Protein AF-A0A4Y7U807-F1 (afdb_monomer)

Mean predicted aligned error: 12.03 Å

Structure (mmCIF, N/CA/C/O backbone):
data_AF-A0A4Y7U807-F1
#
_entry.id   AF-A0A4Y7U807-F1
#
loop_
_atom_site.group_PDB
_atom_site.id
_atom_site.type_symbol
_atom_site.label_atom_id
_atom_site.label_alt_id
_atom_site.label_comp_id
_atom_site.label_asym_id
_atom_site.label_entity_id
_atom_site.label_seq_id
_atom_site.pdbx_PDB_ins_code
_atom_site.Cartn_x
_atom_site.Cartn_y
_atom_site.Cartn_z
_atom_site.occupancy
_atom_site.B_iso_or_equiv
_atom_site.auth_seq_id
_atom_site.auth_comp_id
_atom_site.auth_asym_id
_atom_site.auth_atom_id
_atom_site.pdbx_PDB_model_num
ATOM 1 N N . MET A 1 1 ? 68.024 -6.252 -22.468 1.00 60.56 1 MET A N 1
ATOM 2 C CA . MET A 1 1 ? 66.980 -7.247 -22.120 1.00 60.56 1 MET A CA 1
ATOM 3 C C . MET A 1 1 ? 66.242 -6.977 -20.799 1.00 60.56 1 MET A C 1
ATOM 5 O O . MET A 1 1 ? 65.097 -7.380 -20.693 1.00 60.56 1 MET A O 1
ATOM 9 N N . LYS A 1 2 ? 66.825 -6.277 -19.807 1.00 59.62 2 LYS A N 1
ATOM 10 C CA . LYS A 1 2 ? 66.158 -6.009 -18.511 1.00 59.62 2 LYS A CA 1
ATOM 11 C C . LYS A 1 2 ? 64.990 -5.006 -18.585 1.00 59.62 2 LYS A C 1
ATOM 13 O O . LYS A 1 2 ? 63.989 -5.195 -17.913 1.00 59.62 2 LYS A O 1
ATOM 18 N N . ILE A 1 3 ? 65.077 -3.987 -19.444 1.00 68.56 3 ILE A N 1
ATOM 19 C CA . ILE A 1 3 ? 64.056 -2.925 -19.575 1.00 68.56 3 ILE A CA 1
ATOM 20 C C . ILE A 1 3 ? 62.701 -3.468 -20.064 1.00 68.56 3 ILE A C 1
ATOM 22 O O . ILE A 1 3 ? 61.660 -3.066 -19.556 1.00 68.56 3 ILE A O 1
ATOM 26 N N . LEU A 1 4 ? 62.710 -4.441 -20.982 1.00 65.75 4 LEU A N 1
ATOM 27 C CA . LEU A 1 4 ? 61.485 -5.057 -21.509 1.00 65.75 4 LEU A CA 1
ATOM 28 C C . LEU A 1 4 ? 60.727 -5.869 -20.440 1.00 65.75 4 LEU A C 1
ATOM 30 O O . LEU A 1 4 ? 59.507 -6.003 -20.506 1.00 65.75 4 LEU A O 1
ATOM 34 N N . PHE A 1 5 ? 61.450 -6.385 -19.440 1.00 72.50 5 PHE A N 1
ATOM 35 C CA . PHE A 1 5 ? 60.878 -7.144 -18.328 1.00 72.50 5 PHE A CA 1
ATOM 36 C C . PHE A 1 5 ? 60.156 -6.222 -17.335 1.00 72.50 5 PHE A C 1
ATOM 38 O O . PHE A 1 5 ? 59.031 -6.508 -16.937 1.00 72.50 5 PHE A O 1
ATOM 45 N N . TYR A 1 6 ? 60.751 -5.069 -17.004 1.00 72.81 6 TYR A N 1
ATOM 46 C CA . TYR A 1 6 ? 60.114 -4.073 -16.134 1.00 72.81 6 TYR A CA 1
ATOM 47 C C . TYR A 1 6 ? 58.883 -3.427 -16.776 1.00 72.81 6 TYR A C 1
ATOM 49 O O . TYR A 1 6 ? 57.911 -3.157 -16.075 1.00 72.81 6 TYR A O 1
ATOM 57 N N . LEU A 1 7 ? 58.888 -3.234 -18.100 1.00 72.25 7 LEU A N 1
ATOM 58 C CA . LEU A 1 7 ? 57.741 -2.672 -18.816 1.00 72.25 7 LEU A CA 1
ATOM 59 C C . LEU A 1 7 ? 56.531 -3.625 -18.800 1.00 72.25 7 LEU A C 1
ATOM 61 O O . LEU A 1 7 ? 55.409 -3.189 -18.562 1.00 72.25 7 LEU A O 1
ATOM 65 N N . ASN A 1 8 ? 56.767 -4.931 -18.976 1.00 67.81 8 ASN A N 1
ATOM 66 C CA . ASN A 1 8 ? 55.717 -5.947 -18.856 1.00 67.81 8 ASN A CA 1
ATOM 67 C C . ASN A 1 8 ? 55.214 -6.083 -17.414 1.00 67.81 8 ASN A C 1
ATOM 69 O O . ASN A 1 8 ? 54.009 -6.176 -17.194 1.00 67.81 8 ASN A O 1
ATOM 73 N N . LEU A 1 9 ? 56.114 -6.036 -16.428 1.00 72.62 9 LEU A N 1
ATOM 74 C CA . LEU A 1 9 ? 55.730 -6.108 -15.018 1.00 72.62 9 LEU A CA 1
ATOM 75 C C . LEU A 1 9 ? 54.869 -4.903 -14.602 1.00 72.62 9 LEU A C 1
ATOM 77 O O . LEU A 1 9 ? 53.881 -5.071 -13.893 1.00 72.62 9 LEU A O 1
ATOM 81 N N . PHE A 1 10 ? 55.196 -3.705 -15.095 1.00 72.12 10 PHE A N 1
ATOM 82 C CA . PHE A 1 10 ? 54.399 -2.502 -14.858 1.00 72.12 10 PHE A CA 1
ATOM 83 C C . PHE A 1 10 ? 53.011 -2.594 -15.508 1.00 72.12 10 PHE A C 1
ATOM 85 O O . PHE A 1 10 ? 52.019 -2.230 -14.882 1.00 72.12 10 PHE A O 1
ATOM 92 N N . PHE A 1 11 ? 52.918 -3.141 -16.724 1.00 68.06 11 PHE A N 1
ATOM 93 C CA . PHE A 1 11 ? 51.642 -3.303 -17.424 1.00 68.06 11 PHE A CA 1
ATOM 94 C C . PHE A 1 11 ? 50.714 -4.307 -16.721 1.00 68.06 11 PHE A C 1
ATOM 96 O O . PHE A 1 11 ? 49.522 -4.048 -16.575 1.00 68.06 11 PHE A O 1
ATOM 103 N N . VAL A 1 12 ? 51.259 -5.415 -16.205 1.00 70.56 12 VAL A N 1
ATOM 104 C CA . VAL A 1 12 ? 50.490 -6.399 -15.421 1.00 70.56 12 VAL A CA 1
ATOM 105 C C . VAL A 1 12 ? 49.987 -5.792 -14.108 1.00 70.56 12 VAL A C 1
ATOM 107 O O . VAL A 1 12 ? 48.824 -5.978 -13.757 1.00 70.56 12 VAL A O 1
ATOM 110 N N . LEU A 1 13 ? 50.815 -5.012 -13.408 1.00 66.06 13 LEU A N 1
ATOM 111 C CA . LEU A 1 13 ? 50.400 -4.323 -12.179 1.00 66.06 13 LEU A CA 1
ATOM 112 C C . LEU A 1 13 ? 49.338 -3.243 -12.444 1.00 66.06 13 LEU A C 1
ATOM 114 O O . LEU A 1 13 ? 48.413 -3.084 -11.647 1.00 66.06 13 LEU A O 1
ATOM 118 N N . PHE A 1 14 ? 49.424 -2.544 -13.579 1.00 66.06 14 PHE A N 1
ATOM 119 C CA . PHE A 1 14 ? 48.419 -1.563 -13.995 1.00 66.06 14 PHE A CA 1
ATOM 120 C C . PHE A 1 14 ? 47.070 -2.228 -14.316 1.00 66.06 14 PHE A C 1
ATOM 122 O O . PHE A 1 14 ? 46.024 -1.731 -13.903 1.00 66.06 14 PHE A O 1
ATOM 129 N N . LEU A 1 15 ? 47.086 -3.397 -14.968 1.00 61.78 15 LEU A N 1
ATOM 130 C CA . LEU A 1 15 ? 45.875 -4.179 -15.239 1.00 61.78 15 LEU A CA 1
ATOM 131 C C . LEU A 1 15 ? 45.219 -4.710 -13.954 1.00 61.78 15 LEU A C 1
ATOM 133 O O . LEU A 1 15 ? 43.999 -4.634 -13.839 1.00 61.78 15 LEU A O 1
ATOM 137 N N . ILE A 1 16 ? 46.005 -5.166 -12.969 1.00 62.97 16 ILE A N 1
ATOM 138 C CA . ILE A 1 16 ? 45.481 -5.618 -11.665 1.00 62.97 16 ILE A CA 1
ATOM 139 C C . ILE A 1 16 ? 44.820 -4.456 -10.899 1.00 62.97 16 ILE A C 1
ATOM 141 O O . ILE A 1 16 ? 43.784 -4.642 -10.259 1.00 62.97 16 ILE A O 1
ATOM 145 N N . SER A 1 17 ? 45.377 -3.244 -11.001 1.00 57.28 17 SER A N 1
ATOM 146 C CA . SER A 1 17 ? 44.782 -2.035 -10.412 1.00 57.28 17 SER A CA 1
ATOM 147 C C . SER A 1 17 ? 43.455 -1.652 -11.086 1.00 57.28 17 SER A C 1
ATOM 149 O O . SER A 1 17 ? 42.500 -1.281 -10.405 1.00 57.28 17 SER A O 1
ATOM 151 N N . CYS A 1 18 ? 43.350 -1.811 -12.412 1.00 49.34 18 CYS A N 1
ATOM 152 C CA . CYS A 1 18 ? 42.108 -1.561 -13.153 1.00 49.34 18 CYS A CA 1
ATOM 153 C C . CYS A 1 18 ? 41.015 -2.621 -12.933 1.00 49.34 18 CYS A C 1
ATOM 155 O O . CYS A 1 18 ? 39.846 -2.306 -13.121 1.00 49.34 18 CYS A O 1
ATOM 157 N N . SER A 1 19 ? 41.349 -3.852 -12.531 1.00 49.75 19 SER A N 1
ATOM 158 C CA . SER A 1 19 ? 40.346 -4.901 -12.272 1.00 49.75 19 SER A CA 1
ATOM 159 C C . SER A 1 19 ? 39.657 -4.810 -10.903 1.00 49.75 19 SER A C 1
ATOM 161 O O . SER A 1 19 ? 38.690 -5.530 -10.670 1.00 49.75 19 SER A O 1
ATOM 163 N N . ASN A 1 20 ? 40.114 -3.932 -10.002 1.00 48.38 20 ASN A N 1
ATOM 164 C CA . ASN A 1 20 ? 39.578 -3.810 -8.638 1.00 48.38 20 ASN A CA 1
ATOM 165 C C . ASN A 1 20 ? 38.495 -2.724 -8.466 1.00 48.38 20 ASN A C 1
ATOM 167 O O . ASN A 1 20 ? 38.098 -2.442 -7.338 1.00 48.38 20 ASN A O 1
ATOM 171 N N . SER A 1 21 ? 37.991 -2.109 -9.541 1.00 48.25 21 SER A N 1
ATOM 172 C CA . SER A 1 21 ? 37.027 -0.997 -9.457 1.00 48.25 21 SER A CA 1
ATOM 173 C C . SER A 1 21 ? 35.568 -1.363 -9.759 1.00 48.25 21 SER A C 1
ATOM 175 O O . SER A 1 21 ? 34.775 -0.483 -10.086 1.00 48.25 21 SER A O 1
ATOM 177 N N . GLU A 1 22 ? 35.169 -2.625 -9.585 1.00 44.91 22 GLU A N 1
ATOM 178 C CA . GLU A 1 22 ? 33.752 -3.023 -9.614 1.00 44.91 22 GLU A CA 1
ATOM 179 C C . GLU A 1 22 ? 33.285 -3.667 -8.301 1.00 44.91 22 GLU A C 1
ATOM 181 O O . GLU A 1 22 ? 32.514 -4.626 -8.285 1.00 44.91 22 GLU A O 1
ATOM 186 N N . GLU A 1 23 ? 33.658 -3.096 -7.154 1.00 44.12 23 GLU A N 1
ATOM 187 C CA . GLU A 1 23 ? 32.724 -3.165 -6.030 1.00 44.12 23 GLU A CA 1
ATOM 188 C C . GLU A 1 23 ? 31.522 -2.288 -6.390 1.00 44.12 23 GLU A C 1
ATOM 190 O O . GLU A 1 23 ? 31.529 -1.069 -6.214 1.00 44.12 23 GLU A O 1
ATOM 195 N N . LYS A 1 24 ? 30.464 -2.913 -6.926 1.00 43.28 24 LYS A N 1
ATOM 196 C CA . LYS A 1 24 ? 29.112 -2.350 -6.870 1.00 43.28 24 LYS A CA 1
ATOM 197 C C . LYS A 1 24 ? 28.839 -2.043 -5.404 1.00 43.28 24 LYS A C 1
ATOM 199 O O . LYS A 1 24 ? 28.445 -2.941 -4.659 1.00 43.28 24 LYS A O 1
ATOM 204 N N . LEU A 1 25 ? 29.079 -0.797 -4.997 1.00 46.75 25 LEU A N 1
ATOM 205 C CA . LEU A 1 25 ? 28.732 -0.283 -3.683 1.00 46.75 25 LEU A CA 1
ATOM 206 C C . LEU A 1 25 ? 27.260 -0.648 -3.472 1.00 46.75 25 LEU A C 1
ATOM 208 O O . LEU A 1 25 ? 26.378 -0.107 -4.145 1.00 46.75 25 LEU A O 1
ATOM 212 N N . LYS A 1 26 ? 26.986 -1.653 -2.633 1.00 57.09 26 LYS A N 1
ATOM 213 C CA . LYS A 1 26 ? 25.612 -2.019 -2.301 1.00 57.09 26 LYS A CA 1
ATOM 214 C C . LYS A 1 26 ? 25.039 -0.810 -1.581 1.00 57.09 26 LYS A C 1
ATOM 216 O O . LYS A 1 26 ? 25.378 -0.557 -0.430 1.00 57.09 26 LYS A O 1
ATOM 221 N N . SER A 1 27 ? 24.219 -0.052 -2.299 1.00 64.81 27 SER A N 1
ATOM 222 C CA . SER A 1 27 ? 23.392 1.024 -1.762 1.00 64.81 27 SER A CA 1
ATOM 223 C C . SER A 1 27 ? 22.791 0.590 -0.424 1.00 64.81 27 SER A C 1
ATOM 225 O O . SER A 1 27 ? 22.222 -0.511 -0.385 1.00 64.81 27 SER A O 1
ATOM 227 N N . PRO A 1 28 ? 22.896 1.397 0.644 1.00 81.62 28 PRO A N 1
ATOM 228 C CA . PRO A 1 28 ? 22.353 1.027 1.940 1.00 81.62 28 PRO A CA 1
ATOM 229 C C . PRO A 1 28 ? 20.846 0.772 1.817 1.00 81.62 28 PRO A C 1
ATOM 231 O O . PRO A 1 28 ? 20.117 1.540 1.182 1.00 81.62 28 PRO A O 1
ATOM 234 N N . ILE A 1 29 ? 20.410 -0.355 2.385 1.00 83.25 29 ILE A N 1
ATOM 235 C CA . ILE A 1 29 ? 19.000 -0.715 2.531 1.00 83.25 29 ILE A CA 1
ATOM 236 C C . ILE A 1 29 ? 18.638 -0.512 3.996 1.00 83.25 29 ILE A C 1
ATOM 238 O O . ILE A 1 29 ? 19.167 -1.195 4.876 1.00 83.25 29 ILE A O 1
ATOM 242 N N . GLU A 1 30 ? 17.707 0.396 4.249 1.00 85.69 30 GLU A N 1
ATOM 243 C CA . GLU A 1 30 ? 17.234 0.732 5.585 1.00 85.69 30 GLU A CA 1
ATOM 244 C C . GLU A 1 30 ? 15.835 0.173 5.818 1.00 85.69 30 GLU A C 1
ATOM 246 O O . GLU A 1 30 ? 14.963 0.235 4.951 1.00 85.69 30 GLU A O 1
ATOM 251 N N . LYS A 1 31 ? 15.597 -0.384 7.009 1.00 89.06 31 LYS A N 1
ATOM 252 C CA . LYS A 1 31 ? 14.276 -0.892 7.394 1.00 89.06 31 LYS A CA 1
ATOM 253 C C . LYS A 1 31 ? 13.449 0.236 7.996 1.00 89.06 31 LYS A C 1
ATOM 255 O O . LYS A 1 31 ? 13.864 0.857 8.969 1.00 89.06 31 LYS A O 1
ATOM 260 N N . VAL A 1 32 ? 12.236 0.414 7.487 1.00 88.06 32 VAL A N 1
ATOM 261 C CA . VAL A 1 32 ? 11.264 1.391 7.980 1.00 88.06 32 VAL A CA 1
ATOM 262 C C . VAL A 1 32 ? 10.167 0.658 8.747 1.00 88.06 32 VAL A C 1
ATOM 264 O O . VAL A 1 32 ? 9.599 -0.321 8.260 1.00 88.06 32 VAL A O 1
ATOM 267 N N . LYS A 1 33 ? 9.856 1.129 9.957 1.00 90.25 33 LYS A N 1
ATOM 268 C CA . LYS A 1 33 ? 8.683 0.715 10.739 1.00 90.25 33 LYS A CA 1
ATOM 269 C C . LYS A 1 33 ? 8.074 1.944 11.388 1.00 90.25 33 LYS A C 1
ATOM 271 O O . LYS A 1 33 ? 8.773 2.660 12.098 1.00 90.25 33 LYS A O 1
ATOM 276 N N . ILE A 1 34 ? 6.785 2.168 11.166 1.00 84.19 34 ILE A N 1
ATOM 277 C CA . ILE A 1 34 ? 6.098 3.363 11.656 1.00 84.19 34 ILE A CA 1
ATOM 278 C C . ILE A 1 34 ? 4.848 2.954 12.422 1.00 84.19 34 ILE A C 1
ATOM 280 O O . ILE A 1 34 ? 4.045 2.140 11.961 1.00 84.19 34 ILE A O 1
ATOM 284 N N . LYS A 1 35 ? 4.717 3.522 13.620 1.00 85.38 35 LYS A N 1
ATOM 285 C CA . LYS A 1 35 ? 3.640 3.264 14.572 1.00 85.38 35 LYS A CA 1
ATOM 286 C C . LYS A 1 35 ? 2.862 4.545 14.852 1.00 85.38 35 LYS A C 1
ATOM 288 O O . LYS A 1 35 ? 3.414 5.636 14.729 1.00 85.38 35 LYS A O 1
ATOM 293 N N . ASN A 1 36 ? 1.597 4.421 15.245 1.00 77.25 36 ASN A N 1
ATOM 294 C CA . ASN A 1 36 ? 0.842 5.557 15.774 1.00 77.25 36 ASN A CA 1
ATOM 295 C C . ASN A 1 36 ? 1.233 5.871 17.233 1.00 77.25 36 ASN A C 1
ATOM 297 O O . ASN A 1 36 ? 2.015 5.151 17.854 1.00 77.25 36 ASN A O 1
ATOM 301 N N . ASN A 1 37 ? 0.636 6.925 17.801 1.00 77.50 37 ASN A N 1
ATOM 302 C CA . ASN A 1 37 ? 0.886 7.366 19.181 1.00 77.50 37 ASN A CA 1
ATOM 303 C C . ASN A 1 37 ? 0.514 6.307 20.236 1.00 77.50 37 ASN A C 1
ATOM 305 O O . ASN A 1 37 ? 0.996 6.366 21.361 1.00 77.50 37 ASN A O 1
ATOM 309 N N . SER A 1 38 ? -0.331 5.339 19.879 1.00 82.19 38 SER A N 1
ATOM 310 C CA . SER A 1 38 ? -0.725 4.214 20.732 1.00 82.19 38 SER A CA 1
ATOM 311 C C . SER A 1 38 ? 0.171 2.981 20.547 1.00 82.19 38 SER A C 1
ATOM 313 O O . SER A 1 38 ? -0.088 1.947 21.152 1.00 82.19 38 SER A O 1
ATOM 315 N N . GLY A 1 39 ? 1.215 3.060 19.715 1.00 85.00 39 GLY A N 1
ATOM 316 C CA . GLY A 1 39 ? 2.163 1.971 19.468 1.00 85.00 39 GLY A CA 1
ATOM 317 C C . GLY A 1 39 ? 1.726 0.938 18.422 1.00 85.00 39 GLY A C 1
ATOM 318 O O . GLY A 1 39 ? 2.491 0.001 18.173 1.00 85.00 39 GLY A O 1
ATOM 319 N N . VAL A 1 40 ? 0.562 1.126 17.791 1.00 84.12 40 VAL A N 1
ATOM 320 C CA . VAL A 1 40 ? 0.016 0.259 16.731 1.00 84.12 40 VAL A CA 1
ATOM 321 C C . VAL A 1 40 ? 0.854 0.414 15.469 1.00 84.12 40 VAL A C 1
ATOM 323 O O . VAL A 1 40 ? 1.073 1.544 15.019 1.00 84.12 40 VAL A O 1
ATOM 326 N N . LEU A 1 41 ? 1.319 -0.696 14.891 1.00 87.56 41 LEU A N 1
ATOM 327 C CA . LEU A 1 41 ? 2.056 -0.682 13.624 1.00 87.56 41 LEU A CA 1
ATOM 328 C C . LEU A 1 41 ? 1.128 -0.277 12.476 1.00 87.56 41 LEU A C 1
ATOM 330 O O . LEU A 1 41 ? 0.096 -0.900 12.267 1.00 87.56 41 LEU A O 1
ATOM 334 N N . LEU A 1 42 ? 1.515 0.753 11.723 1.00 82.25 42 LEU A N 1
ATOM 335 C CA . LEU A 1 42 ? 0.754 1.248 10.572 1.00 82.25 42 LEU A CA 1
ATOM 336 C C . LEU A 1 42 ? 1.394 0.857 9.239 1.00 82.25 42 LEU A C 1
ATOM 338 O O . LEU A 1 42 ? 0.708 0.685 8.234 1.00 82.25 42 LEU A O 1
ATOM 342 N N . LEU A 1 43 ? 2.723 0.758 9.233 1.00 86.81 43 LEU A N 1
ATOM 343 C CA . LEU A 1 43 ? 3.532 0.638 8.030 1.00 86.81 43 LEU A CA 1
ATOM 344 C C . LEU A 1 43 ? 4.853 -0.052 8.353 1.00 86.81 43 LEU A C 1
ATOM 346 O O . LEU A 1 43 ? 5.517 0.293 9.338 1.00 86.81 43 LEU A O 1
ATOM 350 N N . SER A 1 44 ? 5.284 -0.946 7.473 1.00 91.00 44 SER A N 1
ATOM 351 C CA . SER A 1 44 ? 6.673 -1.392 7.437 1.00 91.00 44 SER A CA 1
ATOM 352 C C . SER A 1 44 ? 7.159 -1.637 6.020 1.00 91.00 44 SER A C 1
ATOM 354 O O . SER A 1 44 ? 6.371 -1.985 5.148 1.00 91.00 44 SER A O 1
ATOM 356 N N . GLY A 1 45 ? 8.458 -1.471 5.804 1.00 91.44 45 GLY A N 1
ATOM 357 C CA . GLY A 1 45 ? 9.077 -1.704 4.508 1.00 91.44 45 GLY A CA 1
ATOM 358 C C . GLY A 1 45 ? 10.571 -1.438 4.529 1.00 91.44 45 GLY A C 1
ATOM 359 O O . GLY A 1 45 ? 11.200 -1.429 5.595 1.00 91.44 45 GLY A O 1
ATOM 360 N N . GLN A 1 46 ? 11.146 -1.243 3.347 1.00 88.50 46 GLN A N 1
ATOM 361 C CA . GLN A 1 46 ? 12.564 -0.945 3.185 1.00 88.50 46 GLN A CA 1
ATOM 362 C C . GLN A 1 46 ? 12.764 0.217 2.214 1.00 88.50 46 GLN A C 1
ATOM 364 O O . GLN A 1 46 ? 12.037 0.342 1.228 1.00 88.50 46 GLN A O 1
ATOM 369 N N . MET A 1 47 ? 13.754 1.058 2.493 1.00 83.56 47 MET A N 1
ATOM 370 C CA . MET A 1 47 ? 14.202 2.131 1.608 1.00 83.56 47 MET A CA 1
ATOM 371 C C . MET A 1 47 ? 15.621 1.833 1.129 1.00 83.56 47 MET A C 1
ATOM 373 O O . MET A 1 47 ? 16.468 1.399 1.905 1.00 83.56 47 MET A O 1
ATOM 377 N N . LYS A 1 48 ? 15.881 2.079 -0.151 1.00 82.00 48 LYS A N 1
ATOM 378 C CA . LYS A 1 48 ? 17.202 2.066 -0.780 1.00 82.00 48 LYS A CA 1
ATOM 379 C C . LYS A 1 48 ? 17.614 3.518 -1.019 1.00 82.00 48 LYS A C 1
ATOM 381 O O . LYS A 1 48 ? 16.830 4.285 -1.581 1.00 82.00 48 LYS A O 1
ATOM 386 N N . ASN A 1 49 ? 18.826 3.900 -0.612 1.00 76.88 49 ASN A N 1
ATOM 387 C CA . ASN A 1 49 ? 19.328 5.281 -0.749 1.00 76.88 49 ASN A CA 1
ATOM 388 C C . ASN A 1 49 ? 18.369 6.345 -0.163 1.00 76.88 49 ASN A C 1
ATOM 390 O O . ASN A 1 49 ? 18.099 7.361 -0.808 1.00 76.88 49 ASN A O 1
ATOM 394 N N . ASP A 1 50 ? 17.778 6.067 1.002 1.00 70.06 50 ASP A N 1
ATOM 395 C CA . ASP A 1 50 ? 16.906 6.956 1.800 1.00 70.06 50 ASP A CA 1
ATOM 396 C C . ASP A 1 50 ? 15.609 7.454 1.137 1.00 70.06 50 ASP A C 1
ATOM 398 O O . ASP A 1 50 ? 14.804 8.143 1.767 1.00 70.06 50 ASP A O 1
ATOM 402 N N . THR A 1 51 ? 15.394 7.133 -0.138 1.00 69.75 51 THR A N 1
ATOM 403 C CA . THR A 1 51 ? 14.374 7.780 -0.976 1.00 69.75 51 THR A CA 1
ATOM 404 C C . THR A 1 51 ? 13.600 6.812 -1.860 1.00 69.75 51 THR A C 1
ATOM 406 O O . THR A 1 51 ? 12.503 7.157 -2.296 1.00 69.75 51 THR A O 1
ATOM 409 N N . LEU A 1 52 ? 14.127 5.612 -2.127 1.00 77.62 52 LEU A N 1
ATOM 410 C CA . LEU A 1 52 ? 13.506 4.654 -3.038 1.00 77.62 52 LEU A CA 1
ATOM 411 C C . LEU A 1 52 ? 12.902 3.476 -2.261 1.00 77.62 52 LEU A C 1
ATOM 413 O O . LEU A 1 52 ? 13.659 2.699 -1.678 1.00 77.62 52 LEU A O 1
ATOM 417 N N . PRO A 1 53 ? 11.569 3.292 -2.273 1.00 81.62 53 PRO A N 1
ATOM 418 C CA . PRO A 1 53 ? 10.927 2.099 -1.744 1.00 81.62 53 PRO A CA 1
ATOM 419 C C . PRO A 1 53 ? 11.525 0.848 -2.383 1.00 81.62 53 PRO A C 1
ATOM 421 O O . PRO A 1 53 ? 11.686 0.772 -3.601 1.00 81.62 53 PRO A O 1
ATOM 424 N N . TYR A 1 54 ? 11.868 -0.122 -1.548 1.00 84.81 54 TYR A N 1
ATOM 425 C CA . TYR A 1 54 ? 12.472 -1.380 -1.950 1.00 84.81 54 TYR A CA 1
ATOM 426 C C . TYR A 1 54 ? 11.796 -2.556 -1.248 1.00 84.81 54 TYR A C 1
ATOM 428 O O . TYR A 1 54 ? 11.364 -2.439 -0.098 1.00 84.81 54 TYR A O 1
ATOM 436 N N . GLY A 1 55 ? 11.727 -3.695 -1.937 1.00 90.31 55 GLY A N 1
ATOM 437 C CA . GLY A 1 55 ? 11.173 -4.928 -1.399 1.00 90.31 55 GLY A CA 1
ATOM 438 C C . GLY A 1 55 ? 9.699 -4.798 -1.025 1.00 90.31 55 GLY A C 1
ATOM 439 O O . GLY A 1 55 ? 8.943 -4.039 -1.630 1.00 90.31 55 GLY A O 1
ATOM 440 N N . LEU A 1 56 ? 9.292 -5.562 -0.015 1.00 92.56 56 LEU A N 1
ATOM 441 C CA . LEU A 1 56 ? 7.912 -5.606 0.449 1.00 92.56 56 LEU A CA 1
ATOM 442 C C . LEU A 1 56 ? 7.607 -4.462 1.422 1.00 92.56 56 LEU A C 1
ATOM 444 O O . LEU A 1 56 ? 8.221 -4.345 2.484 1.00 92.56 56 LEU A O 1
ATOM 448 N N . TRP A 1 57 ? 6.596 -3.678 1.074 1.00 90.56 57 TRP A N 1
ATOM 449 C CA . TRP A 1 57 ? 5.940 -2.697 1.921 1.00 90.56 57 TRP A CA 1
ATOM 450 C C . TRP A 1 57 ? 4.563 -3.197 2.325 1.00 90.56 57 TRP A C 1
ATOM 452 O O . TRP A 1 57 ? 3.756 -3.578 1.481 1.00 90.56 57 TRP A O 1
ATOM 462 N N . THR A 1 58 ? 4.282 -3.157 3.620 1.00 90.62 58 THR A N 1
ATOM 463 C CA . THR A 1 58 ? 3.042 -3.652 4.215 1.00 90.62 58 THR A CA 1
ATOM 464 C C . THR A 1 58 ? 2.356 -2.538 4.989 1.00 90.62 58 THR A C 1
ATOM 466 O O . THR A 1 58 ? 2.983 -1.863 5.813 1.00 90.62 58 THR A O 1
ATOM 469 N N . PHE A 1 59 ? 1.058 -2.379 4.761 1.00 86.62 59 PHE A N 1
ATOM 470 C CA . PHE A 1 59 ? 0.227 -1.387 5.430 1.00 86.62 59 PHE A CA 1
ATOM 471 C C . PHE A 1 59 ? -0.815 -2.088 6.285 1.00 86.62 59 PHE A C 1
ATOM 473 O O . PHE A 1 59 ? -1.408 -3.093 5.877 1.00 86.62 59 PHE A O 1
ATOM 480 N N . TYR A 1 60 ? -1.061 -1.516 7.454 1.00 84.25 60 TYR A N 1
ATOM 481 C CA . TYR A 1 60 ? -1.970 -2.057 8.449 1.00 84.25 60 TYR A CA 1
ATOM 482 C C . TYR A 1 60 ? -3.014 -1.015 8.840 1.00 84.25 60 TYR A C 1
ATOM 484 O O . TYR A 1 60 ? -2.757 0.190 8.805 1.00 84.25 60 TYR A O 1
ATOM 492 N N . ASN A 1 61 ? -4.193 -1.485 9.236 1.00 78.12 61 ASN A N 1
ATOM 493 C CA . ASN A 1 61 ? -5.189 -0.623 9.864 1.00 78.12 61 ASN A CA 1
ATOM 494 C C . ASN A 1 61 ? -4.906 -0.414 11.365 1.00 78.12 61 ASN A C 1
ATOM 496 O O . ASN A 1 61 ? -3.940 -0.923 11.932 1.00 78.12 61 ASN A O 1
ATOM 500 N N . ASP A 1 62 ? -5.798 0.316 12.029 1.00 75.31 62 ASP A N 1
ATOM 501 C CA . ASP A 1 62 ? -5.767 0.613 13.465 1.00 75.31 62 ASP A CA 1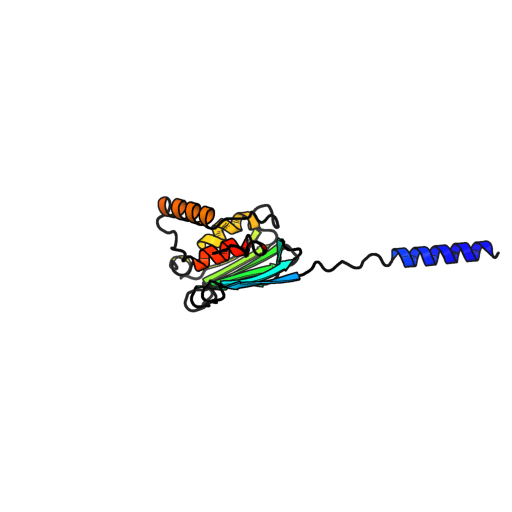
ATOM 502 C C . ASP A 1 62 ? -5.861 -0.621 14.386 1.00 75.31 62 ASP A C 1
ATOM 504 O O . ASP A 1 62 ? -5.637 -0.504 15.590 1.00 75.31 62 ASP A O 1
ATOM 508 N N . LYS A 1 63 ? -6.169 -1.797 13.828 1.00 81.56 63 LYS A N 1
ATOM 509 C CA . LYS A 1 63 ? -6.239 -3.094 14.519 1.00 81.56 63 LYS A CA 1
ATOM 510 C C . LYS A 1 63 ? -5.117 -4.045 1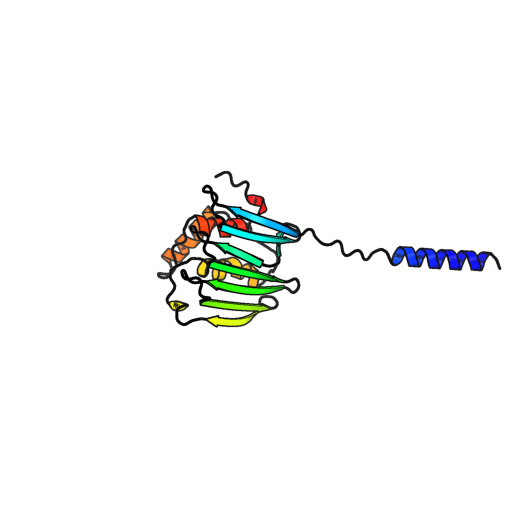4.100 1.00 81.56 63 LYS A C 1
ATOM 512 O O . LYS A 1 63 ? -5.264 -5.252 14.275 1.00 81.56 63 LYS A O 1
ATOM 517 N N . GLU A 1 64 ? -4.052 -3.518 13.495 1.00 83.94 64 GLU A N 1
ATOM 518 C CA . GLU A 1 64 ? -2.900 -4.274 12.979 1.00 83.94 64 GLU A CA 1
ATOM 519 C C . GLU A 1 64 ? -3.263 -5.349 11.941 1.00 83.94 64 GLU A C 1
ATOM 521 O O . GLU A 1 64 ? -2.512 -6.297 11.710 1.00 83.94 64 GLU A O 1
ATOM 526 N N . LYS A 1 65 ? -4.412 -5.215 11.270 1.00 85.50 65 LYS A N 1
ATOM 527 C CA . LYS A 1 65 ? -4.756 -6.100 10.156 1.00 85.50 65 LYS A CA 1
ATOM 528 C C . LYS A 1 65 ? -4.124 -5.584 8.876 1.00 85.50 65 LYS A C 1
ATOM 530 O O . LYS A 1 65 ? -4.234 -4.398 8.574 1.00 85.50 65 LYS A O 1
ATOM 535 N N . LEU A 1 66 ? -3.509 -6.493 8.122 1.00 86.69 66 LEU A N 1
ATOM 536 C CA . LEU A 1 66 ? -2.952 -6.218 6.803 1.00 86.69 66 LEU A CA 1
ATOM 537 C C . LEU A 1 66 ? -4.059 -5.747 5.853 1.00 86.69 66 LEU A C 1
ATOM 539 O O . LEU A 1 66 ? -5.078 -6.423 5.710 1.00 86.69 66 LEU A O 1
ATOM 543 N N . ILE A 1 67 ? -3.842 -4.600 5.213 1.00 83.25 67 ILE A N 1
ATOM 544 C CA . ILE A 1 67 ? -4.780 -4.012 4.243 1.00 83.25 67 ILE A CA 1
ATOM 545 C C . ILE A 1 67 ? -4.183 -3.929 2.838 1.00 83.25 67 ILE A C 1
ATOM 547 O O . ILE A 1 67 ? -4.919 -3.994 1.851 1.00 83.25 67 ILE A O 1
ATOM 551 N N . LEU A 1 68 ? -2.857 -3.817 2.734 1.00 84.94 68 LEU A N 1
ATOM 552 C CA . LEU A 1 68 ? -2.164 -3.665 1.465 1.00 84.94 68 LEU A CA 1
ATOM 553 C C . LEU A 1 68 ? -0.719 -4.153 1.552 1.00 84.94 68 LEU A C 1
ATOM 555 O O . LEU A 1 68 ? -0.012 -3.875 2.523 1.00 84.94 68 LEU A O 1
ATOM 559 N N . GLU A 1 69 ? -0.283 -4.780 0.470 1.00 90.38 69 GLU A N 1
ATOM 560 C CA . GLU A 1 69 ? 1.111 -5.050 0.158 1.00 90.38 69 GLU A CA 1
ATOM 561 C C . GLU A 1 69 ? 1.503 -4.374 -1.156 1.00 90.38 69 GLU A C 1
ATOM 563 O O . GLU A 1 69 ? 0.762 -4.435 -2.141 1.00 90.38 69 GLU A O 1
ATOM 568 N N . LEU A 1 70 ? 2.680 -3.751 -1.155 1.00 88.44 70 LEU A N 1
ATOM 569 C CA . LEU A 1 70 ? 3.369 -3.238 -2.333 1.00 88.44 70 LEU A CA 1
ATOM 570 C C . LEU A 1 70 ? 4.750 -3.886 -2.388 1.00 88.44 70 LEU A C 1
ATOM 572 O O . LEU A 1 70 ? 5.549 -3.699 -1.475 1.00 88.44 70 LEU A O 1
ATOM 576 N N . GLU A 1 71 ? 5.045 -4.643 -3.433 1.00 91.12 71 GLU A N 1
ATOM 577 C CA . GLU A 1 71 ? 6.344 -5.293 -3.597 1.00 91.12 71 GLU A CA 1
ATOM 578 C C . GLU A 1 71 ? 7.118 -4.646 -4.740 1.00 91.12 71 GLU A C 1
ATOM 580 O O . GLU A 1 71 ? 6.744 -4.788 -5.902 1.00 91.12 71 GLU A O 1
ATOM 585 N N . PHE A 1 72 ? 8.200 -3.945 -4.403 1.00 86.44 72 PHE A N 1
ATOM 586 C CA . PHE A 1 72 ? 9.101 -3.298 -5.352 1.00 86.44 72 PHE A CA 1
ATOM 587 C C . PHE A 1 72 ? 10.308 -4.198 -5.616 1.00 86.44 72 PHE A C 1
ATOM 589 O O . PHE A 1 72 ? 10.983 -4.624 -4.675 1.00 86.44 72 PHE A O 1
ATOM 596 N N . ASN A 1 73 ? 10.629 -4.441 -6.887 1.00 77.88 73 ASN A N 1
ATOM 597 C CA . ASN A 1 73 ? 11.857 -5.139 -7.269 1.00 77.88 73 ASN A CA 1
ATOM 598 C C . ASN A 1 73 ? 12.860 -4.207 -7.977 1.00 77.88 73 ASN A C 1
ATOM 600 O O . ASN A 1 73 ? 12.525 -3.100 -8.397 1.00 77.88 73 ASN A O 1
ATOM 604 N N . ASP A 1 74 ? 14.107 -4.666 -8.133 1.00 68.75 74 ASP A N 1
ATOM 605 C CA . ASP A 1 74 ? 15.192 -3.900 -8.772 1.00 68.75 74 ASP A CA 1
ATOM 606 C C . ASP A 1 74 ? 14.964 -3.609 -10.276 1.00 68.75 74 ASP A C 1
ATOM 608 O O . ASP A 1 74 ? 15.776 -2.929 -10.899 1.00 68.75 74 ASP A O 1
ATOM 612 N N . SER A 1 75 ? 13.882 -4.114 -10.881 1.00 75.31 75 SER A N 1
ATOM 613 C CA . SER A 1 75 ? 13.566 -3.980 -12.312 1.00 75.31 75 SER A CA 1
ATOM 614 C C . SER A 1 75 ? 12.401 -3.028 -12.603 1.00 75.31 75 SER A C 1
ATOM 616 O O . SER A 1 75 ? 11.829 -3.100 -13.686 1.00 75.31 75 SER A O 1
ATOM 618 N N . ASN A 1 76 ? 12.044 -2.142 -11.664 1.00 75.38 76 ASN A N 1
ATOM 619 C CA . ASN A 1 76 ? 10.858 -1.274 -11.749 1.00 75.38 76 ASN A CA 1
ATOM 620 C C . ASN A 1 76 ? 9.543 -2.051 -11.927 1.00 75.38 76 ASN A C 1
ATOM 622 O O . ASN A 1 76 ? 8.590 -1.546 -12.535 1.00 75.38 76 ASN A O 1
ATOM 626 N N . ASN A 1 77 ? 9.477 -3.277 -11.411 1.00 84.69 77 ASN A N 1
AT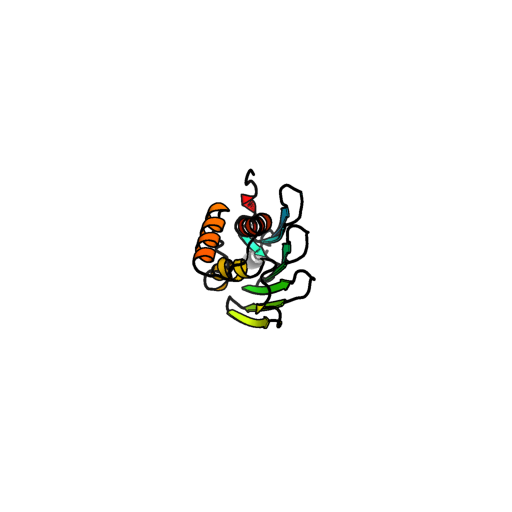OM 627 C CA . ASN A 1 77 ? 8.216 -3.991 -11.320 1.00 84.69 77 ASN A CA 1
ATOM 628 C C . ASN A 1 77 ? 7.604 -3.752 -9.948 1.00 84.69 77 ASN A C 1
ATOM 630 O O . ASN A 1 77 ? 8.300 -3.536 -8.949 1.00 84.69 77 ASN A O 1
ATOM 634 N N . LEU A 1 78 ? 6.283 -3.830 -9.930 1.00 86.19 78 LEU A N 1
ATOM 635 C CA . LEU A 1 78 ? 5.490 -3.660 -8.735 1.00 86.19 78 LEU A CA 1
ATOM 636 C C . LEU A 1 78 ? 4.383 -4.699 -8.695 1.00 86.19 78 LEU A C 1
ATOM 638 O O . LEU A 1 78 ? 3.580 -4.780 -9.625 1.00 86.19 78 LEU A O 1
ATOM 642 N N . SER A 1 79 ? 4.298 -5.414 -7.581 1.00 89.56 79 SER A N 1
ATOM 643 C CA . SER A 1 79 ? 3.121 -6.209 -7.234 1.00 89.56 79 SER A CA 1
ATOM 644 C C . SER A 1 79 ? 2.284 -5.460 -6.201 1.00 89.56 79 SER A C 1
ATOM 646 O O . SER A 1 79 ? 2.824 -4.904 -5.244 1.00 89.56 79 SER A O 1
ATOM 648 N N . ILE A 1 80 ? 0.967 -5.462 -6.374 1.00 87.56 80 ILE A N 1
ATOM 649 C CA . ILE A 1 80 ? -0.001 -4.856 -5.459 1.00 87.56 80 ILE A CA 1
ATOM 650 C C . ILE A 1 80 ? -0.969 -5.941 -5.011 1.00 87.56 80 ILE A C 1
ATOM 652 O O . ILE A 1 80 ? -1.645 -6.527 -5.850 1.00 87.56 80 ILE A O 1
ATOM 656 N N . LYS A 1 81 ? -1.118 -6.141 -3.699 1.00 88.44 81 LYS A N 1
ATOM 657 C CA . LYS A 1 81 ? -2.192 -6.975 -3.138 1.00 88.44 81 LYS A CA 1
ATOM 658 C C . LYS A 1 81 ? -2.986 -6.201 -2.112 1.00 88.44 81 LYS A C 1
ATOM 660 O O . LYS A 1 81 ? -2.416 -5.669 -1.165 1.00 88.44 81 LYS A O 1
ATOM 665 N N . GLN A 1 82 ? -4.304 -6.163 -2.272 1.00 84.44 82 GLN A N 1
ATOM 666 C CA . GLN A 1 82 ? -5.208 -5.571 -1.286 1.00 84.44 82 GLN A CA 1
ATOM 667 C C . GLN A 1 82 ? -6.051 -6.641 -0.624 1.00 84.44 82 GLN A C 1
ATOM 669 O O . GLN A 1 82 ? -6.502 -7.597 -1.264 1.00 84.44 82 GLN A O 1
ATOM 674 N N . TYR A 1 83 ? -6.305 -6.420 0.657 1.00 83.25 83 TYR A N 1
ATOM 675 C CA . TYR A 1 83 ? -6.968 -7.370 1.526 1.00 83.25 83 TYR A CA 1
ATOM 676 C C . TYR A 1 83 ? -8.287 -6.791 2.035 1.00 83.25 83 TYR A C 1
ATOM 678 O O . TYR A 1 83 ? -8.387 -5.624 2.397 1.00 83.25 83 TYR A O 1
ATOM 686 N N . SER A 1 84 ? -9.316 -7.631 2.071 1.00 78.38 84 SER A N 1
ATOM 687 C CA . SER A 1 84 ? -10.555 -7.341 2.793 1.00 78.38 84 SER A CA 1
ATOM 688 C C . SER A 1 84 ? -10.334 -7.365 4.308 1.00 78.38 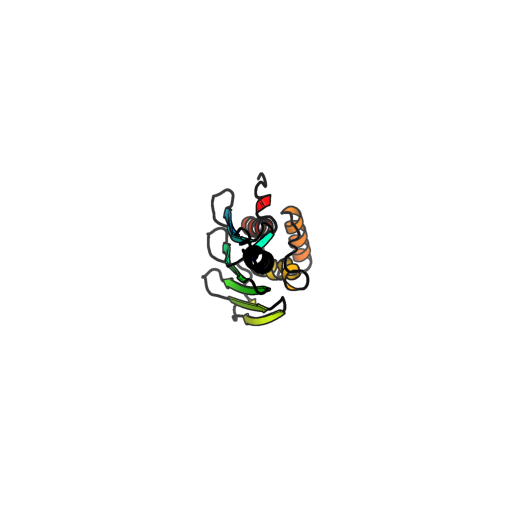84 SER A C 1
ATOM 690 O O . SER A 1 84 ? -9.389 -7.978 4.804 1.00 78.38 84 SER A O 1
ATOM 692 N N . ARG A 1 85 ? -11.306 -6.851 5.069 1.00 74.50 85 ARG A N 1
ATOM 693 C CA . ARG A 1 85 ? -11.368 -6.940 6.541 1.00 74.50 85 ARG A CA 1
ATOM 694 C C . ARG A 1 85 ? -11.163 -8.343 7.132 1.00 74.50 85 ARG A C 1
ATOM 696 O O . ARG A 1 85 ? -10.740 -8.494 8.287 1.00 74.50 85 ARG A O 1
ATOM 703 N N . ASN A 1 86 ? -11.517 -9.361 6.350 1.00 80.44 86 ASN A N 1
ATOM 704 C CA . ASN A 1 86 ? -11.419 -10.775 6.707 1.00 80.44 86 ASN A CA 1
ATOM 705 C C . ASN A 1 86 ? -10.092 -11.410 6.248 1.00 80.44 86 ASN A C 1
ATOM 707 O O . ASN A 1 86 ? -9.927 -12.616 6.386 1.00 80.44 86 ASN A O 1
ATOM 711 N N . GLY A 1 87 ? -9.171 -10.627 5.680 1.00 83.19 87 GLY A N 1
ATOM 712 C CA . GLY A 1 87 ? -7.858 -11.082 5.219 1.00 83.19 87 GLY A CA 1
ATOM 713 C C . GLY A 1 87 ? -7.860 -11.777 3.855 1.00 83.19 87 GLY A C 1
ATOM 714 O O . GLY A 1 87 ? -6.839 -12.322 3.454 1.00 83.19 87 GLY A O 1
ATOM 715 N N . LYS A 1 88 ? -8.979 -11.780 3.118 1.00 87.31 88 LYS A N 1
ATOM 716 C CA . LYS A 1 88 ? -9.012 -12.312 1.743 1.00 87.31 88 LYS A CA 1
ATOM 717 C C . LYS A 1 88 ? -8.452 -11.290 0.761 1.00 87.31 88 LYS A C 1
ATOM 719 O O . LYS A 1 88 ? -8.832 -10.125 0.866 1.00 87.31 88 LYS A O 1
ATOM 724 N N . ILE A 1 89 ? -7.647 -11.736 -0.204 1.00 88.00 89 ILE A N 1
ATOM 725 C CA . ILE A 1 89 ? -7.207 -10.907 -1.334 1.00 88.00 89 ILE A CA 1
ATOM 726 C C . ILE A 1 89 ? -8.432 -10.534 -2.171 1.00 88.00 89 ILE A C 1
ATOM 728 O O . ILE A 1 89 ? -9.231 -11.399 -2.528 1.00 88.00 89 ILE A O 1
ATOM 732 N N . ILE A 1 90 ? -8.584 -9.244 -2.449 1.00 84.94 90 ILE A N 1
ATOM 733 C CA . ILE A 1 90 ? -9.704 -8.684 -3.227 1.00 84.94 90 ILE A CA 1
ATOM 734 C C . ILE A 1 90 ? -9.246 -7.972 -4.498 1.00 84.94 90 ILE A C 1
ATOM 736 O O . ILE A 1 90 ? -10.051 -7.747 -5.405 1.00 84.94 90 ILE A O 1
ATOM 740 N N . TYR A 1 91 ? -7.962 -7.629 -4.552 1.00 86.00 91 TYR A N 1
ATOM 741 C CA . TYR A 1 91 ? -7.284 -7.049 -5.697 1.00 86.00 91 TYR A CA 1
ATOM 742 C C . TYR A 1 91 ? -5.851 -7.554 -5.716 1.00 86.00 91 TYR A C 1
ATOM 744 O O . TYR A 1 91 ? -5.177 -7.516 -4.684 1.00 86.00 91 TYR A O 1
ATOM 752 N N . ASP A 1 92 ? -5.413 -8.001 -6.881 1.00 90.06 92 ASP A N 1
ATOM 753 C CA . ASP A 1 92 ? -4.036 -8.383 -7.159 1.00 90.06 92 ASP A CA 1
ATOM 754 C C . ASP A 1 92 ? -3.667 -7.781 -8.511 1.00 90.06 92 ASP A C 1
ATOM 756 O O . ASP A 1 92 ? -4.422 -7.931 -9.475 1.00 90.06 92 ASP A O 1
ATOM 760 N N . ALA A 1 93 ? -2.567 -7.045 -8.578 1.00 88.81 93 ALA A N 1
ATOM 761 C CA . ALA A 1 93 ? -2.117 -6.442 -9.817 1.00 88.81 93 ALA A CA 1
ATOM 762 C C . ALA A 1 93 ? -0.600 -6.426 -9.913 1.00 88.81 93 ALA A C 1
ATOM 764 O O . ALA A 1 93 ? 0.103 -6.219 -8.923 1.00 88.81 93 ALA A O 1
ATOM 765 N N . TYR A 1 94 ? -0.110 -6.592 -11.134 1.00 88.56 94 TYR A N 1
ATOM 766 C CA . TYR A 1 94 ? 1.307 -6.609 -11.438 1.00 88.56 94 TYR A CA 1
ATOM 767 C C . TYR A 1 94 ? 1.633 -5.610 -12.538 1.00 88.56 94 TYR A C 1
ATOM 769 O O . TYR A 1 94 ? 0.977 -5.581 -13.581 1.00 88.56 94 TYR A O 1
ATOM 777 N N . TYR A 1 95 ? 2.665 -4.806 -12.309 1.00 86.19 95 TYR A N 1
ATOM 778 C CA . TYR A 1 95 ? 3.127 -3.763 -13.213 1.00 86.19 95 TYR A CA 1
ATOM 779 C C . TYR A 1 95 ? 4.588 -4.004 -13.586 1.00 86.19 95 TYR A C 1
ATOM 781 O O . TYR A 1 95 ? 5.395 -4.369 -12.732 1.00 86.19 95 TYR A O 1
ATOM 789 N N . ILE A 1 96 ? 4.939 -3.733 -14.842 1.00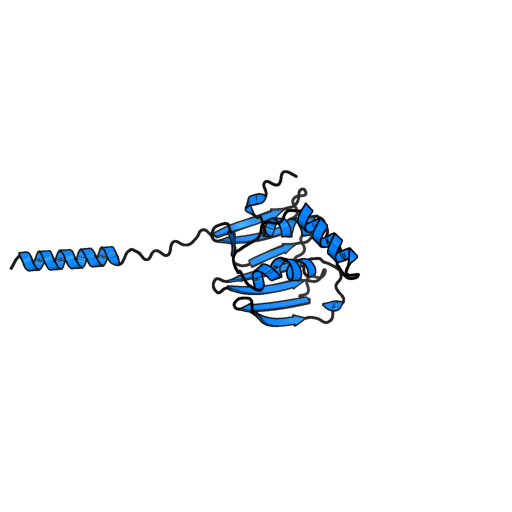 85.75 96 ILE A N 1
ATOM 790 C CA . ILE A 1 96 ? 6.319 -3.722 -15.344 1.00 85.75 96 ILE A CA 1
ATOM 791 C C . ILE A 1 96 ? 6.599 -2.340 -15.922 1.00 85.75 96 ILE A C 1
ATOM 793 O O . ILE A 1 96 ? 5.905 -1.904 -16.843 1.00 85.75 96 ILE A O 1
ATOM 797 N N . ASN A 1 97 ? 7.625 -1.653 -15.409 1.00 80.12 97 ASN A N 1
ATOM 798 C CA . ASN A 1 97 ? 7.991 -0.301 -15.845 1.00 80.12 97 ASN A CA 1
ATOM 799 C C . ASN A 1 97 ? 6.784 0.656 -15.850 1.00 80.12 97 ASN A C 1
ATOM 801 O O . ASN A 1 97 ? 6.549 1.377 -16.821 1.00 80.12 97 ASN A O 1
ATOM 805 N N . GLY A 1 98 ? 5.965 0.587 -14.796 1.00 75.25 98 GLY A N 1
ATOM 806 C CA . GLY A 1 98 ? 4.763 1.413 -14.654 1.00 75.25 98 GLY A CA 1
ATOM 807 C C . GLY A 1 98 ? 3.549 0.977 -15.482 1.00 75.25 98 GLY A C 1
ATOM 808 O O . GLY A 1 98 ? 2.454 1.497 -15.287 1.00 75.25 98 GLY A O 1
ATOM 809 N N . LYS A 1 99 ? 3.688 -0.006 -16.377 1.00 81.56 99 LYS A N 1
ATOM 810 C CA . LYS A 1 99 ? 2.575 -0.516 -17.190 1.00 81.56 99 LYS A CA 1
ATOM 811 C C . LYS A 1 99 ? 1.923 -1.715 -16.519 1.00 81.56 99 LYS A C 1
ATOM 813 O O . LYS A 1 99 ? 2.616 -2.666 -16.168 1.00 81.56 99 LYS A O 1
ATOM 818 N N . LEU A 1 100 ? 0.598 -1.679 -16.387 1.00 84.75 100 LEU A N 1
ATOM 819 C CA . LEU A 1 100 ? -0.190 -2.807 -15.892 1.00 84.75 100 LEU A CA 1
ATOM 820 C C . LEU A 1 100 ? -0.028 -4.011 -16.831 1.00 84.75 100 LEU A C 1
ATOM 822 O O . LEU A 1 100 ? -0.328 -3.908 -18.020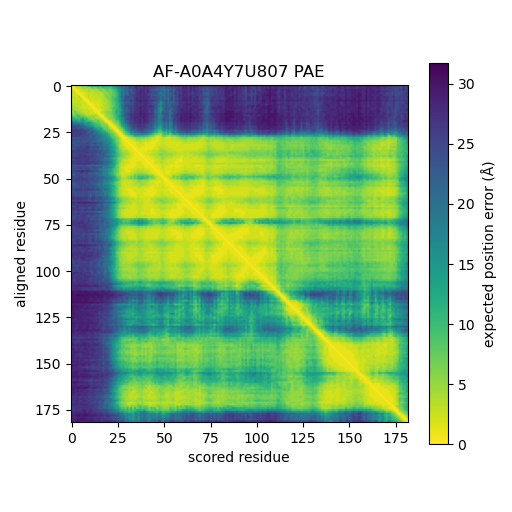 1.00 84.75 100 LEU A O 1
ATOM 826 N N . LEU A 1 101 ? 0.444 -5.133 -16.290 1.00 88.44 101 LEU A N 1
ATOM 827 C CA . LEU A 1 101 ? 0.576 -6.403 -17.002 1.00 88.44 101 LEU A CA 1
ATOM 828 C C . LEU A 1 101 ? -0.596 -7.339 -16.697 1.00 88.44 101 LEU A C 1
ATOM 830 O O . LEU A 1 101 ? -1.171 -7.922 -17.610 1.00 88.44 101 LEU A O 1
ATOM 834 N N . GLU A 1 102 ? -0.938 -7.485 -15.419 1.00 91.81 102 GLU A N 1
ATOM 835 C CA . GLU A 1 102 ? -1.990 -8.391 -14.958 1.00 91.81 102 GLU A CA 1
ATOM 836 C C . GLU A 1 102 ? -2.812 -7.716 -13.863 1.00 91.81 102 GLU A C 1
ATOM 838 O O . GLU A 1 102 ? -2.254 -7.068 -12.979 1.00 91.81 102 GLU A O 1
ATOM 843 N N . GLU A 1 103 ? -4.134 -7.890 -13.906 1.00 90.75 103 GLU A N 1
ATOM 844 C CA . GLU A 1 103 ? -5.035 -7.526 -12.814 1.00 90.75 103 GLU A CA 1
ATOM 845 C C . GLU A 1 103 ? -6.050 -8.638 -12.538 1.00 90.75 103 GLU A C 1
ATOM 847 O O . GLU A 1 103 ? -6.622 -9.241 -13.448 1.00 90.75 103 GLU A O 1
ATOM 852 N N . LYS A 1 104 ? -6.317 -8.878 -11.255 1.00 90.88 104 LYS A N 1
ATOM 853 C CA . LYS A 1 104 ? -7.391 -9.739 -10.762 1.00 90.88 104 LYS A CA 1
ATOM 854 C C . LYS A 1 104 ? -8.223 -8.967 -9.753 1.00 90.88 104 LYS A C 1
ATOM 856 O O . LYS A 1 104 ? -7.709 -8.386 -8.798 1.00 90.88 104 LYS A O 1
ATOM 861 N N . LYS A 1 105 ? -9.537 -8.986 -9.965 1.00 88.56 105 LYS A N 1
ATOM 862 C CA . LYS A 1 105 ? -10.539 -8.318 -9.130 1.00 88.56 105 LYS A CA 1
ATOM 863 C C . LYS A 1 105 ? -11.562 -9.357 -8.692 1.00 88.56 105 LYS A C 1
ATOM 865 O O . LYS A 1 105 ? -12.127 -10.058 -9.528 1.00 88.56 105 LYS A O 1
ATOM 870 N N . CYS A 1 106 ? -11.804 -9.476 -7.391 1.00 81.31 106 CYS A N 1
ATOM 871 C CA . CYS A 1 106 ? -12.870 -10.346 -6.889 1.00 81.31 106 CYS A CA 1
ATOM 872 C C . CYS A 1 106 ? -14.241 -9.664 -7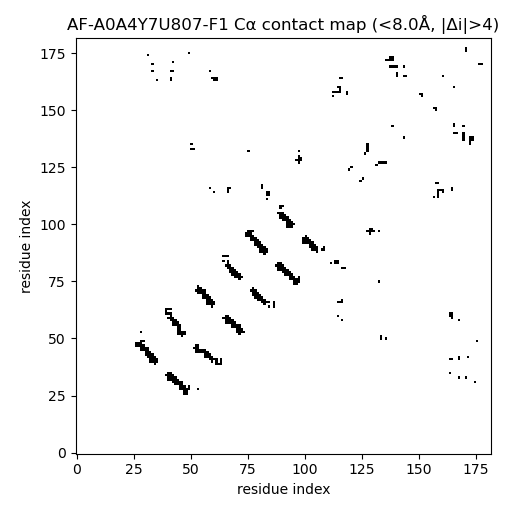.021 1.00 81.31 106 CYS A C 1
ATOM 874 O O . CYS A 1 106 ? -14.318 -8.447 -7.125 1.00 81.31 106 CYS A O 1
ATOM 876 N N . ALA A 1 107 ? -15.346 -10.413 -6.950 1.00 73.12 107 ALA A N 1
ATOM 877 C CA . ALA A 1 107 ? -16.699 -9.836 -7.032 1.00 73.12 107 ALA A CA 1
ATOM 878 C C . ALA A 1 107 ? -16.989 -8.790 -5.936 1.00 73.12 107 ALA A C 1
ATOM 880 O O . ALA A 1 107 ? -17.775 -7.863 -6.132 1.00 73.12 107 ALA A O 1
ATOM 881 N N . ASP A 1 108 ? -16.328 -8.920 -4.786 1.00 67.56 108 ASP A N 1
ATOM 882 C CA . ASP A 1 108 ? -16.444 -7.960 -3.692 1.00 67.56 108 ASP A CA 1
ATOM 883 C C . ASP A 1 108 ? -15.597 -6.701 -3.918 1.00 67.56 108 ASP A C 1
ATOM 885 O O . ASP A 1 108 ? -15.781 -5.720 -3.208 1.00 67.56 108 ASP A O 1
ATOM 889 N N . PHE A 1 109 ? -14.727 -6.672 -4.936 1.00 67.62 109 PHE A N 1
ATOM 890 C CA . PHE A 1 109 ? -13.913 -5.507 -5.285 1.00 67.62 109 PHE A CA 1
ATOM 891 C C . PHE A 1 109 ? -14.787 -4.253 -5.389 1.00 67.62 109 PHE A C 1
ATOM 893 O O . PHE A 1 109 ? -14.523 -3.267 -4.717 1.00 67.62 109 PHE A O 1
ATOM 900 N N . GLU A 1 110 ? -15.889 -4.271 -6.133 1.00 62.94 110 GLU A N 1
ATOM 901 C CA . GLU A 1 110 ? -16.744 -3.081 -6.289 1.00 62.94 110 GLU A CA 1
ATOM 902 C C . GLU A 1 110 ? -17.615 -2.761 -5.066 1.00 62.94 110 GLU A C 1
ATOM 904 O O . GLU A 1 110 ? -18.084 -1.635 -4.918 1.00 62.94 110 GLU A O 1
ATOM 909 N N . LYS A 1 111 ? -17.810 -3.732 -4.168 1.00 61.34 111 LYS A N 1
ATOM 910 C CA . LYS A 1 111 ? -18.673 -3.606 -2.982 1.00 61.34 111 LYS A CA 1
ATOM 911 C C . LYS A 1 111 ? -17.934 -3.065 -1.760 1.00 61.34 111 LYS A C 1
ATOM 913 O O . LYS A 1 111 ? -18.564 -2.679 -0.775 1.00 61.34 111 LYS A O 1
ATOM 918 N N . ILE A 1 112 ? -16.604 -3.070 -1.786 1.00 54.91 112 ILE A N 1
ATOM 919 C CA . ILE A 1 112 ? -15.793 -2.801 -0.604 1.00 54.91 112 ILE A CA 1
ATOM 920 C C . ILE A 1 112 ? -15.527 -1.301 -0.474 1.00 54.91 112 ILE A C 1
ATOM 922 O O . ILE A 1 112 ? -14.598 -0.735 -1.046 1.00 54.91 112 ILE A O 1
ATOM 926 N N . ASN A 1 113 ? -16.380 -0.688 0.344 1.00 51.47 113 ASN A N 1
ATOM 927 C CA . ASN A 1 113 ? -16.221 0.633 0.947 1.00 51.47 113 ASN A CA 1
ATOM 928 C C . ASN A 1 113 ? -15.678 0.533 2.393 1.00 51.47 113 ASN A C 1
ATOM 930 O O . ASN A 1 113 ? -15.904 1.417 3.214 1.00 51.47 113 ASN A O 1
ATOM 934 N N . TYR A 1 114 ? -15.003 -0.569 2.732 1.00 45.53 114 TYR A N 1
ATOM 935 C CA . TYR A 1 114 ? -14.399 -0.783 4.046 1.00 45.53 114 TYR A CA 1
ATOM 936 C C . TYR A 1 114 ? -12.930 -1.149 3.849 1.00 45.53 114 TYR A C 1
ATOM 938 O O . TYR A 1 114 ? -12.636 -2.142 3.194 1.00 45.53 114 TYR A O 1
ATOM 946 N N . ASP A 1 115 ? -12.037 -0.343 4.421 1.00 51.50 115 ASP A N 1
ATOM 947 C CA . ASP A 1 115 ? -10.584 -0.550 4.480 1.00 51.50 115 ASP A CA 1
ATOM 948 C C . ASP A 1 115 ? -9.801 0.004 3.265 1.00 51.50 115 ASP A C 1
ATOM 950 O O . ASP A 1 115 ? -9.043 -0.691 2.600 1.00 51.50 115 ASP A O 1
ATOM 954 N N . ASN A 1 116 ? -10.023 1.287 2.949 1.00 52.47 116 ASN A N 1
ATOM 955 C CA . ASN A 1 116 ? -9.059 2.413 2.972 1.00 52.47 116 ASN A CA 1
ATOM 956 C C . ASN A 1 116 ? -7.677 2.310 2.267 1.00 52.47 116 ASN A C 1
ATOM 958 O O . ASN A 1 116 ? -7.082 3.331 1.928 1.00 52.47 116 ASN A O 1
ATOM 962 N N . GLY A 1 117 ? -7.174 1.127 1.933 1.00 53.59 117 GLY A N 1
ATOM 963 C CA . GLY A 1 117 ? -5.918 0.920 1.207 1.00 53.59 117 GLY A CA 1
ATOM 964 C C . GLY A 1 117 ? -6.047 0.961 -0.321 1.00 53.59 117 GLY A C 1
ATOM 965 O O . GLY A 1 117 ? -5.060 0.779 -1.017 1.00 53.59 117 GLY A O 1
ATOM 966 N N . ARG A 1 118 ? -7.239 1.175 -0.892 1.00 54.84 118 ARG A N 1
ATOM 967 C CA . ARG A 1 118 ? -7.430 1.086 -2.353 1.00 54.84 118 ARG A CA 1
ATOM 968 C C . ARG A 1 118 ? -7.506 2.423 -3.074 1.00 54.84 118 ARG A C 1
ATOM 970 O O . ARG A 1 118 ? -6.815 2.636 -4.066 1.00 54.84 118 ARG A O 1
ATOM 977 N N . TYR A 1 119 ? -8.359 3.326 -2.597 1.00 58.28 119 TYR A N 1
ATOM 978 C CA . TYR A 1 119 ? -8.598 4.597 -3.284 1.00 58.28 119 TYR A CA 1
ATOM 979 C C . TYR A 1 119 ? -7.407 5.552 -3.164 1.00 58.28 119 TYR A C 1
ATOM 981 O O . TYR A 1 119 ? -7.050 6.214 -4.134 1.00 58.28 119 TYR A O 1
ATOM 989 N N . LEU A 1 120 ? -6.762 5.595 -1.995 1.00 58.91 120 LEU A N 1
ATOM 990 C CA . LEU A 1 120 ? -5.557 6.398 -1.790 1.00 58.91 120 LEU A CA 1
ATOM 991 C C . LEU A 1 120 ? -4.393 5.892 -2.651 1.00 58.91 120 LEU A C 1
ATOM 993 O O . LEU A 1 120 ? -3.714 6.681 -3.295 1.00 58.91 120 LEU A O 1
ATOM 997 N N . PHE A 1 121 ? -4.216 4.580 -2.762 1.00 60.53 121 PHE A N 1
ATOM 998 C CA . PHE A 1 121 ? -3.112 4.005 -3.526 1.00 60.53 121 PHE A CA 1
ATOM 999 C C . PHE A 1 121 ? -3.282 4.208 -5.029 1.00 60.53 121 PHE A C 1
ATOM 1001 O O . PHE A 1 121 ? -2.392 4.766 -5.665 1.00 60.53 121 PHE A O 1
ATOM 1008 N N . ASN A 1 122 ? -4.466 3.915 -5.571 1.00 59.72 122 ASN A N 1
ATOM 1009 C CA . ASN A 1 122 ? -4.756 4.155 -6.987 1.00 59.72 122 ASN A CA 1
ATOM 1010 C C . ASN A 1 122 ? -4.724 5.640 -7.381 1.00 59.72 122 ASN A C 1
ATOM 1012 O O . ASN A 1 122 ? -4.710 5.937 -8.565 1.00 59.72 122 ASN A O 1
ATOM 1016 N N . LYS A 1 123 ? -4.770 6.577 -6.425 1.00 62.06 123 LYS A N 1
ATOM 1017 C CA . LYS A 1 123 ? -4.860 8.015 -6.717 1.00 62.06 123 LYS A CA 1
ATOM 1018 C C . LYS A 1 123 ? -3.603 8.811 -6.389 1.00 62.06 123 LYS A C 1
ATOM 1020 O O . LYS A 1 123 ? -3.350 9.821 -7.038 1.00 62.06 123 LYS A O 1
ATOM 1025 N N . TYR A 1 124 ? -2.837 8.375 -5.394 1.00 59.12 124 TYR A N 1
ATOM 1026 C CA . TYR A 1 124 ? -1.650 9.083 -4.910 1.00 59.12 124 TYR A CA 1
ATOM 1027 C C . TYR A 1 124 ? -0.348 8.349 -5.222 1.00 59.12 124 TYR A C 1
ATOM 1029 O O . TYR A 1 124 ? 0.692 8.998 -5.275 1.00 59.12 124 TYR A O 1
ATOM 1037 N N . LEU A 1 125 ? -0.388 7.039 -5.494 1.00 61.28 125 LEU A N 1
ATOM 1038 C CA . LEU A 1 125 ? 0.756 6.345 -6.089 1.00 61.28 125 LEU A CA 1
ATOM 1039 C C . LEU A 1 125 ? 0.695 6.294 -7.618 1.00 61.28 125 LEU A C 1
ATOM 1041 O O . LEU A 1 125 ? 1.700 6.009 -8.251 1.00 61.28 125 LEU A O 1
ATOM 1045 N N . ASP A 1 126 ? -0.431 6.655 -8.230 1.00 54.44 126 ASP A N 1
ATOM 1046 C CA . ASP A 1 126 ? -0.559 6.771 -9.689 1.00 54.44 126 ASP A CA 1
ATOM 1047 C C . ASP A 1 126 ? 0.542 7.646 -10.342 1.00 54.44 126 ASP A C 1
ATOM 1049 O O . ASP A 1 126 ? 1.085 7.254 -11.376 1.00 54.44 126 ASP A O 1
ATOM 1053 N N . PRO A 1 127 ? 0.982 8.774 -9.735 1.00 53.41 127 PRO A N 1
ATOM 1054 C CA . PRO A 1 127 ? 2.141 9.531 -10.223 1.00 53.41 127 PRO A CA 1
ATOM 1055 C C . PRO A 1 127 ? 3.475 8.771 -10.131 1.00 53.41 127 PRO A C 1
ATOM 1057 O O . PRO A 1 127 ? 4.354 8.981 -10.964 1.00 53.41 127 PRO A O 1
ATOM 1060 N N . TYR A 1 128 ? 3.630 7.876 -9.147 1.00 54.94 128 TYR A N 1
ATOM 1061 C CA . TYR A 1 128 ? 4.783 6.974 -9.059 1.00 54.94 128 TYR A CA 1
ATOM 1062 C C . TYR A 1 128 ? 4.746 5.933 -10.191 1.00 54.94 128 TYR A C 1
ATOM 1064 O O . TYR A 1 128 ? 5.790 5.585 -10.736 1.00 54.94 128 TYR A O 1
ATOM 1072 N N . PHE A 1 129 ? 3.552 5.479 -10.590 1.00 54.59 129 PHE A N 1
ATOM 1073 C CA . PHE A 1 129 ? 3.376 4.433 -11.601 1.00 54.59 129 PHE A CA 1
ATOM 1074 C C . PHE A 1 129 ? 3.423 4.940 -13.046 1.00 54.59 129 PHE A C 1
ATOM 1076 O O . PHE A 1 129 ? 3.892 4.209 -13.910 1.00 54.59 129 PHE A O 1
ATOM 1083 N N . ASN A 1 130 ? 2.995 6.176 -13.327 1.00 50.94 130 ASN A N 1
ATOM 1084 C CA . ASN A 1 130 ? 2.732 6.598 -14.709 1.00 50.94 130 ASN A CA 1
ATOM 1085 C C . ASN A 1 130 ? 3.819 7.445 -15.398 1.00 50.94 130 ASN A C 1
ATOM 1087 O O . ASN A 1 130 ? 3.746 7.576 -16.620 1.00 50.94 130 ASN A O 1
ATOM 1091 N N . SER A 1 131 ? 4.830 8.005 -14.714 1.00 48.06 131 SER A N 1
ATOM 1092 C CA . SER A 1 131 ? 5.863 8.767 -15.456 1.00 48.06 131 SER A CA 1
ATOM 1093 C C . SER A 1 131 ? 7.222 9.013 -14.795 1.00 48.06 131 SER A C 1
ATOM 1095 O O . SER A 1 131 ? 8.167 9.298 -15.525 1.00 48.06 131 SER A O 1
ATOM 1097 N N . GLU A 1 132 ? 7.378 8.928 -13.468 1.00 54.41 132 GLU A N 1
ATOM 1098 C CA . GLU A 1 132 ? 8.654 9.276 -12.806 1.00 54.41 132 GLU A CA 1
ATOM 1099 C C . GLU A 1 132 ? 8.973 8.361 -11.611 1.00 54.41 132 GLU A C 1
ATOM 1101 O O . GLU A 1 132 ? 9.099 8.822 -10.472 1.00 54.41 132 GLU A O 1
ATOM 1106 N N . PHE A 1 133 ? 9.114 7.053 -11.866 1.00 51.94 133 PHE A N 1
ATOM 1107 C CA . PHE A 1 133 ? 9.581 6.078 -10.871 1.00 51.94 133 PHE A CA 1
ATOM 1108 C C . PHE A 1 133 ? 10.809 6.644 -10.127 1.00 51.94 133 PHE A C 1
ATOM 1110 O O . PHE A 1 133 ? 11.840 6.933 -10.734 1.00 51.94 133 PHE A O 1
ATOM 1117 N N . GLY A 1 134 ? 10.675 6.862 -8.815 1.00 52.34 134 GLY A N 1
ATOM 1118 C CA . GLY A 1 134 ? 11.752 7.372 -7.958 1.00 52.34 134 GLY A CA 1
ATOM 1119 C C . GLY A 1 134 ? 11.704 8.857 -7.570 1.00 52.34 134 GLY A C 1
ATOM 1120 O O . GLY A 1 134 ? 12.497 9.264 -6.723 1.00 52.34 134 GLY A O 1
ATOM 1121 N N . LYS A 1 135 ? 10.766 9.669 -8.082 1.00 58.62 135 LYS A N 1
ATOM 1122 C CA . LYS A 1 135 ? 10.528 11.032 -7.558 1.00 58.62 135 LYS A CA 1
ATOM 1123 C C . LYS A 1 135 ? 9.318 11.060 -6.625 1.00 58.62 135 LYS A C 1
ATOM 1125 O O . LYS A 1 135 ? 8.198 11.373 -7.018 1.00 58.62 135 LYS A O 1
ATOM 1130 N N . ILE A 1 136 ? 9.550 10.741 -5.355 1.00 62.75 136 ILE A N 1
ATOM 1131 C CA . ILE A 1 136 ? 8.520 10.817 -4.314 1.00 62.75 136 ILE A CA 1
ATOM 1132 C C . ILE A 1 136 ? 8.299 12.284 -3.934 1.00 62.75 136 ILE A C 1
ATOM 1134 O O . ILE A 1 136 ? 9.151 12.917 -3.305 1.00 62.75 136 ILE A O 1
ATOM 1138 N N . LYS A 1 137 ? 7.140 12.842 -4.300 1.00 70.38 137 LYS A N 1
ATOM 1139 C CA . LYS A 1 137 ? 6.740 14.162 -3.808 1.00 70.38 137 LYS A CA 1
ATOM 1140 C C . LYS A 1 137 ? 6.321 14.035 -2.346 1.00 70.38 137 LYS A C 1
ATOM 1142 O O . LYS A 1 137 ? 5.378 13.321 -2.025 1.00 70.38 137 LYS A O 1
ATOM 1147 N N . LYS A 1 138 ? 7.014 14.766 -1.476 1.00 75.00 138 LYS A N 1
ATOM 1148 C CA . LYS A 1 138 ? 6.656 14.893 -0.063 1.00 75.00 138 LYS A CA 1
ATOM 1149 C C . LYS A 1 138 ? 5.244 15.465 0.073 1.00 75.00 138 LYS A C 1
ATOM 1151 O O . LYS A 1 138 ? 4.928 16.481 -0.546 1.00 75.00 138 LYS A O 1
ATOM 1156 N N . GLU A 1 139 ? 4.415 14.824 0.888 1.00 75.88 139 GLU A N 1
ATOM 1157 C CA . GLU A 1 139 ? 3.028 15.235 1.133 1.00 75.88 139 GLU A CA 1
ATOM 1158 C C . GLU A 1 139 ? 2.790 15.477 2.627 1.00 75.88 139 GLU A C 1
ATOM 1160 O O . GLU A 1 139 ? 3.234 14.681 3.451 1.00 75.88 139 GLU A O 1
ATOM 1165 N N . SER A 1 140 ? 2.132 16.579 2.999 1.00 81.56 140 SER A N 1
ATOM 1166 C CA . SER A 1 140 ? 1.757 16.837 4.396 1.00 81.56 140 SER A CA 1
ATOM 1167 C C . SER A 1 140 ? 0.387 16.235 4.725 1.00 81.56 140 SER A C 1
ATOM 1169 O O . SER A 1 140 ? -0.447 16.024 3.842 1.00 81.56 140 SER A O 1
ATOM 1171 N N . LEU A 1 141 ? 0.116 15.989 6.013 1.00 80.25 141 LEU A N 1
ATOM 1172 C CA . LEU A 1 141 ? -1.188 15.475 6.447 1.00 80.25 141 LEU A CA 1
ATOM 1173 C C . LEU A 1 141 ? -2.332 16.450 6.130 1.00 80.25 141 LEU A C 1
ATOM 1175 O O . LEU A 1 141 ? -3.421 16.010 5.771 1.00 80.25 141 LEU A O 1
ATOM 1179 N N . SER A 1 142 ? -2.097 17.760 6.240 1.00 82.56 142 SER A N 1
ATOM 1180 C CA . SER A 1 142 ? -3.088 18.782 5.887 1.00 82.56 142 SER A CA 1
ATOM 1181 C C . SER A 1 142 ? -3.394 18.786 4.393 1.00 82.56 142 SER A C 1
ATOM 1183 O O . SER A 1 142 ? -4.566 18.812 4.022 1.00 82.56 142 SER A O 1
ATOM 1185 N N . ASP A 1 143 ? -2.369 18.690 3.540 1.00 82.12 143 ASP A N 1
ATOM 1186 C CA . ASP A 1 143 ? -2.562 18.648 2.085 1.00 82.12 143 ASP A CA 1
ATOM 1187 C C . ASP A 1 143 ? -3.360 17.408 1.677 1.00 82.12 143 ASP A C 1
ATOM 1189 O O . ASP A 1 143 ? -4.282 17.496 0.862 1.00 82.12 143 ASP A O 1
ATOM 1193 N N . LEU A 1 144 ? -3.042 16.262 2.289 1.00 79.31 144 LEU A N 1
ATOM 1194 C CA . LEU A 1 144 ? -3.746 15.010 2.041 1.00 79.31 144 LEU A CA 1
ATOM 1195 C C . LEU A 1 144 ? -5.222 15.107 2.451 1.00 79.31 144 LEU A C 1
ATOM 1197 O O . LEU A 1 144 ? -6.100 14.707 1.684 1.00 79.31 144 LEU A O 1
ATOM 1201 N N . LYS A 1 145 ? -5.506 15.689 3.625 1.00 81.81 145 LYS A N 1
ATOM 1202 C CA . LYS A 1 145 ? -6.876 15.912 4.118 1.00 81.81 145 LYS A CA 1
ATOM 1203 C C . LYS A 1 145 ? -7.680 16.803 3.170 1.00 81.81 145 LYS A C 1
ATOM 1205 O O . LYS A 1 145 ? -8.748 16.391 2.725 1.00 81.81 145 LYS A O 1
ATOM 1210 N N . ILE A 1 146 ? -7.131 17.953 2.769 1.00 83.56 146 ILE A N 1
ATOM 1211 C CA . ILE A 1 146 ? -7.786 18.887 1.836 1.00 83.56 146 ILE A CA 1
ATOM 1212 C C . ILE A 1 146 ? -8.129 18.194 0.511 1.00 83.56 146 ILE A C 1
ATOM 1214 O O . ILE A 1 146 ? -9.244 18.330 0.000 1.00 83.56 146 ILE A O 1
ATOM 1218 N N . LYS A 1 147 ? -7.191 17.422 -0.050 1.00 80.31 147 LYS A N 1
ATOM 1219 C CA . LYS A 1 147 ? -7.430 16.690 -1.300 1.00 80.31 147 LYS A CA 1
ATOM 1220 C C . LYS A 1 147 ? -8.501 15.614 -1.135 1.00 80.31 147 LYS A C 1
ATOM 1222 O O . LYS A 1 147 ? -9.349 15.476 -2.015 1.00 80.31 147 LYS A O 1
ATOM 1227 N N . ILE A 1 148 ? -8.492 14.858 -0.036 1.00 76.44 148 ILE A N 1
ATOM 1228 C CA . ILE A 1 148 ? -9.527 13.855 0.251 1.00 76.44 148 ILE A CA 1
ATOM 1229 C C . ILE A 1 148 ? -10.900 14.524 0.369 1.00 76.44 148 ILE A C 1
ATOM 1231 O O . ILE A 1 148 ? -11.845 14.065 -0.273 1.00 76.44 148 ILE A O 1
ATOM 1235 N N . ASP A 1 149 ? -11.009 15.626 1.108 1.00 81.38 149 ASP A N 1
ATOM 1236 C CA . ASP A 1 149 ? -12.273 16.344 1.299 1.00 81.38 149 ASP A CA 1
ATOM 1237 C C . ASP A 1 149 ? -12.816 16.913 -0.018 1.00 81.38 149 ASP A C 1
ATOM 1239 O O . ASP A 1 149 ? -13.999 16.749 -0.329 1.00 81.38 149 ASP A O 1
ATOM 1243 N N . PHE A 1 150 ? -11.947 17.481 -0.858 1.00 80.12 150 PHE A N 1
ATOM 1244 C CA . PHE A 1 150 ? -12.312 17.911 -2.210 1.00 80.12 150 PHE A CA 1
ATOM 1245 C C . PHE A 1 150 ? -12.827 16.749 -3.075 1.00 80.12 150 PHE A C 1
ATOM 1247 O O . PHE A 1 150 ? -13.777 16.884 -3.844 1.00 80.12 150 PHE A O 1
ATOM 1254 N N . LEU A 1 151 ? -12.218 15.571 -2.965 1.00 72.62 151 LEU A N 1
ATOM 1255 C CA . LEU A 1 151 ? -12.665 14.404 -3.720 1.00 72.62 151 LEU A CA 1
ATOM 1256 C C . LEU A 1 151 ? -14.006 13.874 -3.215 1.00 72.62 151 LEU A C 1
ATOM 1258 O O . LEU A 1 151 ? -14.827 13.455 -4.029 1.00 72.62 151 LEU A O 1
ATOM 1262 N N . ARG A 1 152 ? -14.243 13.929 -1.903 1.00 75.62 152 ARG A N 1
ATOM 1263 C CA . ARG A 1 152 ? -15.520 13.556 -1.285 1.00 75.62 152 ARG A CA 1
ATOM 1264 C C . ARG A 1 152 ? -16.652 14.495 -1.686 1.00 75.62 152 ARG A C 1
ATOM 1266 O O . ARG A 1 152 ? -17.773 14.031 -1.863 1.00 75.62 152 ARG A O 1
ATOM 1273 N N . SER A 1 153 ? -16.373 15.787 -1.874 1.00 78.50 153 SER A N 1
ATOM 1274 C CA . SER A 1 153 ? -17.390 16.727 -2.363 1.00 78.50 153 SER A CA 1
ATOM 1275 C C . SER A 1 153 ? -17.773 16.459 -3.824 1.00 78.50 153 SER A C 1
ATOM 1277 O O . SER A 1 153 ? -18.924 16.664 -4.206 1.00 78.50 153 SER A O 1
ATOM 1279 N N . LYS A 1 154 ? -16.833 15.947 -4.632 1.00 75.19 154 LYS A N 1
ATOM 1280 C CA . LYS A 1 154 ? -17.046 15.652 -6.057 1.00 75.19 154 LYS A CA 1
ATOM 1281 C C . LYS A 1 154 ? -17.614 14.255 -6.330 1.00 75.19 154 LYS A C 1
ATOM 1283 O O . LYS A 1 154 ? -18.360 14.080 -7.291 1.00 75.19 154 LYS A O 1
ATOM 1288 N N . TYR A 1 155 ? -17.265 13.258 -5.519 1.00 72.81 155 TYR A N 1
ATOM 1289 C CA . TYR A 1 155 ? -17.626 11.861 -5.751 1.00 72.81 155 TYR A CA 1
ATOM 1290 C C . TYR A 1 155 ? -18.277 11.253 -4.506 1.00 72.81 155 TYR A C 1
ATOM 1292 O O . TYR A 1 155 ? -17.695 11.231 -3.426 1.00 72.81 155 TYR A O 1
ATOM 1300 N N . LYS A 1 156 ? -19.477 10.685 -4.669 1.00 63.56 156 LYS A N 1
ATOM 1301 C CA . LYS A 1 156 ? -20.257 10.112 -3.555 1.00 63.56 156 LYS A CA 1
ATOM 1302 C C . LYS A 1 156 ? -19.650 8.840 -2.947 1.00 63.56 156 LYS A C 1
ATOM 1304 O O . LYS A 1 156 ? -20.006 8.477 -1.833 1.00 63.56 156 LYS A O 1
ATOM 1309 N N . ASN A 1 157 ? -18.725 8.193 -3.655 1.00 66.69 157 ASN A N 1
ATOM 1310 C CA . ASN A 1 157 ? -18.198 6.871 -3.307 1.00 66.69 157 ASN A CA 1
ATOM 1311 C C . ASN A 1 157 ? -16.732 6.919 -2.842 1.00 66.69 157 ASN A C 1
ATOM 1313 O O . ASN A 1 157 ? -15.988 5.967 -3.063 1.00 66.69 157 ASN A O 1
ATOM 1317 N N . ILE A 1 158 ? -16.289 8.034 -2.249 1.00 65.00 158 ILE A N 1
ATOM 1318 C CA . ILE A 1 158 ? -14.952 8.098 -1.648 1.00 65.00 158 ILE A CA 1
ATOM 1319 C C . ILE A 1 158 ? -15.012 7.517 -0.228 1.00 65.00 158 ILE A C 1
ATOM 1321 O O . ILE A 1 158 ? -15.784 8.034 0.587 1.00 65.00 158 ILE A O 1
ATOM 1325 N N . PRO A 1 159 ? -14.213 6.480 0.086 1.00 64.31 159 PRO A N 1
ATOM 1326 C CA . PRO A 1 159 ? -14.185 5.879 1.416 1.00 64.31 159 PRO A CA 1
ATOM 1327 C C . PRO A 1 159 ? -13.686 6.861 2.483 1.00 64.31 159 PRO A C 1
ATOM 1329 O O . PRO A 1 159 ? -12.950 7.809 2.197 1.00 64.31 159 PRO A O 1
ATOM 1332 N N . ILE A 1 160 ? -14.096 6.626 3.732 1.00 65.88 160 ILE A N 1
ATOM 1333 C CA . ILE A 1 160 ? -13.641 7.398 4.893 1.00 65.88 160 ILE A CA 1
ATOM 1334 C C . ILE A 1 160 ? -12.350 6.773 5.415 1.00 65.88 160 ILE A C 1
ATOM 1336 O O . ILE A 1 160 ? -12.366 5.669 5.955 1.00 65.88 160 ILE A O 1
ATOM 1340 N N . PHE A 1 161 ? -11.252 7.513 5.312 1.00 69.62 161 PHE A N 1
ATOM 1341 C CA . PHE A 1 161 ? -9.971 7.137 5.901 1.00 69.62 161 PHE A CA 1
ATOM 1342 C C . PHE A 1 161 ? -9.923 7.568 7.361 1.00 69.62 161 PHE A C 1
ATOM 1344 O O . PHE A 1 161 ? -10.286 8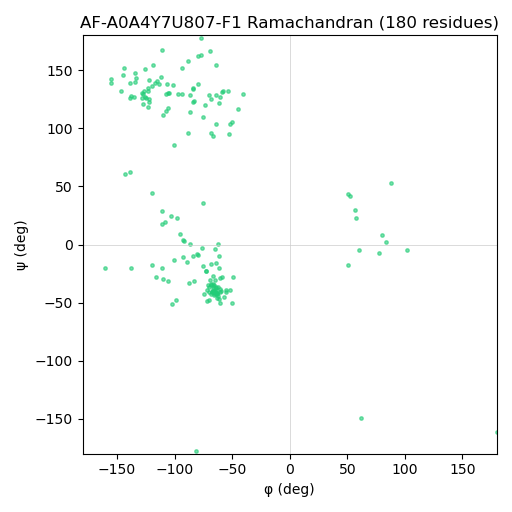.700 7.692 1.00 69.62 161 PHE A O 1
ATOM 1351 N N . ASN A 1 162 ? -9.452 6.685 8.233 1.00 70.88 162 ASN A N 1
ATOM 1352 C CA . ASN A 1 162 ? -9.111 7.078 9.590 1.00 70.88 162 ASN A CA 1
ATOM 1353 C C . ASN A 1 162 ? -7.761 7.822 9.600 1.00 70.88 162 ASN A C 1
ATOM 1355 O O . ASN A 1 162 ? -6.970 7.768 8.653 1.00 70.88 162 ASN A O 1
ATOM 1359 N N . ASP A 1 163 ? -7.486 8.537 10.691 1.00 73.69 163 ASP A N 1
ATOM 1360 C CA . ASP A 1 163 ? -6.246 9.308 10.822 1.00 73.69 163 ASP A CA 1
ATOM 1361 C C . ASP A 1 163 ? -4.986 8.435 10.737 1.00 73.69 163 ASP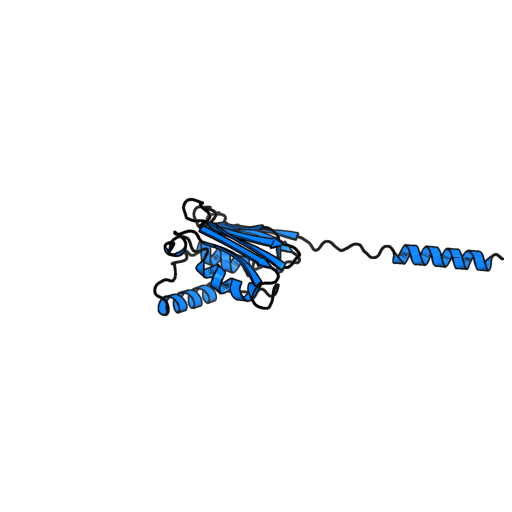 A C 1
ATOM 1363 O O . ASP A 1 163 ? -3.946 8.914 10.291 1.00 73.69 163 ASP A O 1
ATOM 1367 N N . ASN A 1 164 ? -5.059 7.164 11.137 1.00 73.12 164 ASN A N 1
ATOM 1368 C CA . ASN A 1 164 ? -3.916 6.256 11.096 1.00 73.12 164 ASN A CA 1
ATOM 1369 C C . ASN A 1 164 ? -3.544 5.879 9.656 1.00 73.12 164 ASN A C 1
ATOM 1371 O O . ASN A 1 164 ? -2.368 5.885 9.310 1.00 73.12 164 ASN A O 1
ATOM 1375 N N . GLU A 1 165 ? -4.518 5.630 8.788 1.00 73.25 165 GLU A N 1
ATOM 1376 C CA . GLU A 1 165 ? -4.264 5.313 7.379 1.00 73.25 165 GLU A CA 1
ATOM 1377 C C . GLU A 1 165 ? -3.719 6.523 6.625 1.00 73.25 165 GLU A C 1
ATOM 1379 O O . GLU A 1 165 ? -2.742 6.404 5.885 1.00 73.25 165 GLU A O 1
ATOM 1384 N N . MET A 1 166 ? -4.286 7.709 6.869 1.00 77.50 166 MET A N 1
ATOM 1385 C CA . MET A 1 166 ? -3.756 8.950 6.298 1.00 77.50 166 MET A CA 1
ATOM 1386 C C . MET A 1 166 ? -2.313 9.203 6.756 1.00 77.50 166 MET A C 1
ATOM 1388 O O . MET A 1 166 ? -1.466 9.583 5.947 1.00 77.50 166 MET A O 1
ATOM 1392 N N . LYS A 1 167 ? -2.005 8.936 8.033 1.00 76.75 167 LYS A N 1
ATOM 1393 C CA . LYS A 1 167 ? -0.635 9.010 8.561 1.00 76.75 167 LYS A CA 1
ATOM 1394 C C . LYS A 1 167 ? 0.287 7.994 7.897 1.00 76.75 167 LYS A C 1
ATOM 1396 O O . LYS A 1 167 ? 1.374 8.380 7.487 1.00 76.75 167 LYS A O 1
ATOM 1401 N N . ALA A 1 168 ? -0.135 6.737 7.746 1.00 77.50 168 ALA A N 1
ATOM 1402 C CA . ALA A 1 168 ? 0.664 5.694 7.101 1.00 77.50 168 ALA A CA 1
ATOM 1403 C C . ALA A 1 168 ? 1.110 6.112 5.690 1.00 77.50 168 ALA A C 1
ATOM 1405 O O . ALA A 1 168 ? 2.258 5.899 5.307 1.00 77.50 168 ALA A O 1
ATOM 1406 N N . ILE A 1 169 ? 0.221 6.775 4.951 1.00 77.50 169 ILE A N 1
ATOM 1407 C CA . ILE A 1 169 ? 0.480 7.256 3.592 1.00 77.50 169 ILE A CA 1
ATOM 1408 C C . ILE A 1 169 ? 1.447 8.439 3.589 1.00 77.50 169 ILE A C 1
ATOM 1410 O O . ILE A 1 169 ? 2.451 8.406 2.882 1.00 77.50 169 ILE A O 1
ATOM 1414 N N . VAL A 1 170 ? 1.211 9.453 4.426 1.00 77.06 170 VAL A N 1
ATOM 1415 C CA . VAL A 1 170 ? 2.152 10.578 4.595 1.00 77.06 170 VAL A CA 1
ATOM 1416 C C . VAL A 1 170 ? 3.546 10.075 4.973 1.00 77.06 170 VAL A C 1
ATOM 1418 O O . VAL A 1 170 ? 4.549 10.570 4.461 1.00 77.06 170 VAL A O 1
ATOM 1421 N N . CYS A 1 171 ? 3.606 9.070 5.843 1.00 75.25 171 CYS A N 1
ATOM 1422 C CA . CYS A 1 171 ? 4.830 8.427 6.290 1.00 75.25 171 CYS A CA 1
ATOM 1423 C C . CYS A 1 171 ? 5.520 7.610 5.192 1.00 75.25 171 CYS A C 1
ATOM 1425 O O . CYS A 1 171 ? 6.745 7.596 5.148 1.00 75.25 171 CYS A O 1
ATOM 1427 N N . PHE A 1 172 ? 4.774 6.988 4.279 1.00 78.69 172 PHE A N 1
ATOM 1428 C CA . PHE A 1 172 ? 5.344 6.355 3.089 1.00 78.69 172 PHE A CA 1
ATOM 1429 C C . PHE A 1 172 ? 6.037 7.382 2.178 1.00 78.69 172 PHE A C 1
ATOM 1431 O O . PHE A 1 172 ? 7.154 7.142 1.726 1.00 78.69 172 PHE A O 1
ATOM 1438 N N . PHE A 1 173 ? 5.427 8.558 1.970 1.00 74.88 173 PHE A N 1
ATOM 1439 C CA . PHE A 1 173 ? 6.039 9.652 1.200 1.00 74.88 173 PHE A CA 1
ATOM 1440 C C . PHE A 1 173 ? 7.190 10.355 1.945 1.00 74.88 173 PHE A C 1
ATOM 1442 O O . PHE A 1 173 ? 8.038 10.992 1.320 1.00 74.88 173 PHE A O 1
ATOM 1449 N N . ASN A 1 174 ? 7.220 10.268 3.280 1.00 76.44 174 ASN A N 1
ATOM 1450 C CA . ASN A 1 174 ? 8.166 10.978 4.142 1.00 76.44 174 ASN A CA 1
ATOM 1451 C C . ASN A 1 174 ? 8.701 10.096 5.291 1.00 76.44 174 ASN A C 1
ATOM 1453 O O . ASN A 1 174 ? 8.510 10.451 6.459 1.00 76.44 174 ASN A O 1
ATOM 1457 N N . PRO A 1 175 ? 9.407 8.985 5.015 1.00 67.25 175 PRO A N 1
ATOM 1458 C CA . PRO A 1 175 ? 9.846 8.051 6.059 1.00 67.25 175 PRO A CA 1
ATOM 1459 C C . PRO A 1 175 ? 10.772 8.723 7.088 1.00 67.25 175 PRO A C 1
ATOM 1461 O O . PRO A 1 175 ? 10.610 8.532 8.290 1.00 67.25 175 PRO A O 1
ATOM 1464 N N . ASN A 1 176 ? 11.660 9.612 6.627 1.00 63.34 176 ASN A N 1
ATOM 1465 C CA . ASN A 1 176 ? 12.605 10.363 7.469 1.00 63.34 176 ASN A CA 1
ATOM 1466 C C . ASN A 1 176 ? 11.989 11.633 8.081 1.00 63.34 176 ASN A C 1
ATOM 1468 O O . ASN A 1 176 ? 12.577 12.266 8.955 1.00 63.34 176 ASN A O 1
ATOM 1472 N N . GLY A 1 177 ? 10.790 12.016 7.630 1.00 54.09 177 GLY A N 1
ATOM 1473 C CA . GLY A 1 177 ? 10.021 13.120 8.199 1.00 54.09 177 GLY A CA 1
ATOM 1474 C C . GLY A 1 177 ? 9.353 12.761 9.524 1.00 54.09 177 GLY A C 1
ATOM 1475 O O . GLY A 1 177 ? 8.754 13.640 10.125 1.00 54.09 177 GLY A O 1
ATOM 1476 N N . ALA A 1 178 ? 9.472 11.510 9.992 1.00 45.53 178 ALA A N 1
ATOM 1477 C CA . ALA A 1 178 ? 8.815 10.959 11.180 1.00 45.53 178 ALA A CA 1
ATOM 1478 C C . ALA A 1 178 ? 9.181 11.632 12.522 1.00 45.53 178 ALA A C 1
ATOM 1480 O O . ALA A 1 178 ? 8.577 11.305 13.538 1.00 45.53 178 ALA A O 1
ATOM 1481 N N . ASN A 1 179 ? 10.043 12.656 12.523 1.00 41.38 179 ASN A N 1
ATOM 1482 C CA . ASN A 1 179 ? 10.008 13.725 13.531 1.00 41.38 179 ASN A CA 1
ATOM 1483 C C . ASN A 1 179 ? 8.850 14.713 13.275 1.00 41.38 179 ASN A C 1
ATOM 1485 O O . ASN A 1 179 ? 8.974 15.914 13.529 1.00 41.38 179 ASN A O 1
ATOM 1489 N N . ILE A 1 180 ? 7.703 14.229 12.788 1.00 44.09 180 ILE A N 1
ATOM 1490 C CA . ILE A 1 180 ? 6.449 14.953 12.948 1.00 44.09 180 ILE A CA 1
ATOM 1491 C C . ILE A 1 180 ? 6.203 14.902 14.452 1.00 44.09 180 ILE A C 1
ATOM 1493 O O . ILE A 1 180 ? 5.683 13.913 14.963 1.00 44.09 180 ILE A O 1
ATOM 1497 N N . ARG A 1 181 ? 6.657 15.934 15.172 1.00 34.91 181 ARG A N 1
ATOM 1498 C CA . ARG A 1 181 ? 6.134 16.235 16.503 1.00 34.91 181 ARG A CA 1
ATOM 1499 C C . ARG A 1 181 ? 4.615 16.298 16.343 1.00 34.91 181 ARG A C 1
ATOM 1501 O O . ARG A 1 181 ? 4.104 17.234 15.732 1.00 34.91 181 ARG A O 1
ATOM 1508 N N . LEU A 1 182 ? 3.951 15.241 16.797 1.00 35.97 182 LEU A N 1
ATOM 1509 C CA . LEU A 1 182 ? 2.523 15.194 17.070 1.00 35.97 182 LEU A CA 1
ATOM 1510 C C . LEU A 1 182 ? 2.320 15.631 18.515 1.00 35.97 182 LEU A C 1
ATOM 1512 O O . LEU A 1 182 ? 3.061 15.108 19.378 1.00 35.97 182 LEU A O 1
#

Nearest PDB structures (foldseek):
  3cka-assembly1_A  TM=8.078E-01  e=2.660E-03  Borreliella burgdorferi
  5ys7-assembly1_A-2  TM=7.961E-01  e=3.171E-03  Borreliella burgdorferi
  3eex-assembly1_B  TM=8.334E-01  e=4.248E-03  Borreliella burgdorferi
  5z1o-assembly1_B  TM=7.096E-01  e=4.776E-03  Borreliella burgdorferi
  3ec5-assembly1_A  TM=6.449E-01  e=2.509E-03  Borreliella burgdorferi

Solvent-accessible surface area (backbone atoms only — not comparable to full-atom values): 10468 Å² total; per-residue (Å²): 121,69,68,66,52,55,54,51,54,50,52,54,55,53,51,58,62,65,69,67,77,72,72,74,75,76,67,59,74,44,80,46,77,44,58,51,99,86,67,47,52,24,33,36,30,30,28,37,70,89,64,33,78,33,45,62,30,42,34,26,42,95,81,62,44,62,24,31,39,41,36,33,51,98,73,53,30,38,41,38,40,32,28,36,95,84,64,46,76,32,34,41,36,35,27,52,72,48,40,81,75,47,77,47,72,42,88,57,45,88,72,61,74,61,66,68,54,55,68,56,45,69,64,68,43,40,62,46,36,71,80,42,78,74,68,70,69,74,52,53,68,66,59,52,48,54,53,49,53,54,46,43,76,75,34,93,83,57,66,84,67,53,72,61,52,54,46,36,50,32,36,68,44,29,65,86,55,68,77,61,84,122

pLDDT: mean 72.81, std 13.86, range [34.91, 92.56]

Organism: NCBI:txid2133765

Sequence (182 aa):
MKILFYLNLFFVLFLISCSNSEEKLKSPIEKVKIKNNSGVLLLSGQMKNDTLPYGLWTFYNDKEKLILELEFNDSNNLSIKQYSRNGKIIYDAYYINGKLLEEKKCADFEKINYDNGRYLFNKYLDPYFNSEFGKIKKESLSDLKIKIDFLRSKYKNIPIFNDNEMKAIVCFFNPNGANIRL

Secondary structure (DSSP, 8-state):
-HHHHHHHHHHHHHHHHHTT--------EEEEEEE-TT--EEEEEEEETTTEEEEEEEEE-TTS-EEEEEEE-TTSEEEEEEE-TTS-EEEEEEEETTEEEEEEE-TTGGG--SSSTTHHIIIIIHHHHHT-TT------HHHHHHHHHHHHHH-TT-----HHHHHHHHHHH-GGG-----

Foldseek 3Di:
DVVVVVVVVVVVVVVVVVVPPPPPPQFDKDWFWDAPPVRATAKIFIDGNQQATAAWIFGADPVRDTAWIWGQYPQRKIWIFGADPVGDTAWIWIDGQLHTDDIDGDPCNVVDLDRQPPPCCVPQCNVCRPPDPRDQDQDDLVNLVVVLVVVVVVDVRRHDDDPSSSVNVNCVSPVVVVPPPD

Radius of gyration: 23.06 Å; Cα contacts (8 Å, |Δi|>4): 277; chains: 1; bounding box: 87×31×43 Å